Protein AF-A0A5E4QEY0-F1 (afdb_monomer_lite)

Sequence (240 aa):
MLAIHRGLFFMSMRTTEARQLLPDAWGFVCPVHTPDGSPCGLLNHLSASAQVTPFLDRKQTEKLPHVLENCGMRSVTDIPLPNDVYMYPVFIDGRLVGYLPEDTAHKSMAYVRTLKVMSEDVPITTEIVLVPKIQVPAQYAGVFLFTTEARMMRPVINLATGQLELIGTMEQLYLDIAISQNEIIKGKTTHLELSNNMYQCQMGKQTMGTPIHTWGTNAETKLYRLQTGATPLATTWKTL

pLDDT: mean 89.16, std 10.95, range [34.72, 98.5]

Radius of gyration: 22.16 Å; chains: 1; bounding box: 63×46×52 Å

InterPro domains:
  IPR007645 RNA polymerase Rpb2, domain 3 [PF04565] (4-52)
  IPR009674 DNA-directed RNA polymerase I subunit RPA2, domain 4 [PF06883] (97-154)
  IPR015712 DNA-directed RNA polymerase, subunit 2 [PTHR20856] (3-236)

Foldseek 3Di:
DFKDFQDPVCLPDPDCPQQDDDPLCPQFWQPPAFDDDSCHSGITGTFPQKDWFDADDPVLQVCVLVLVVVLVWDFCVVPVDPPDPQWAFAEEQNDGGTIHGNVSVVVSLVVLQVCLQVCHSHPLPKAWAAAHDDPDDDPDGHIYIYDGTGFMWGWWQFPVVRGIGIHTSRRVVVAQEDADPVRDDPPHHGTYHPHNDRDDDDPPPPDADCPDPPVVPDDDPDHGHDPDDDDDPDDDDDDD

Secondary structure (DSSP, 8-state):
--EEE--GGGGS---SGGG---GGGTTTB-SS---SSTTTTTEEEB-SS-EEPPP--HHHHTTHHHHHHHTTPEETTT-SS---TTEEEEEETTEEEEEEEHHHHHHHHHHHHHHHHTTSSS-TT-EEEEE---SSS-SPPEEEEE--SS-EEEEEEETTT-SEEEEETTGGGG--EESSGGG--TTT--EE-S-S-----STTTTS-B---S-GGG---S---B-SS----SS------

Organism: NCBI:txid189913

Structure (mmCIF, N/CA/C/O backbone):
data_AF-A0A5E4QEY0-F1
#
_entry.id   AF-A0A5E4QEY0-F1
#
loop_
_atom_site.group_PDB
_atom_site.id
_atom_site.type_symbol
_atom_site.label_atom_id
_atom_site.label_alt_id
_atom_site.label_comp_id
_atom_site.label_asym_id
_atom_site.label_entity_id
_atom_site.label_seq_id
_atom_site.pdbx_PDB_ins_code
_atom_site.Cartn_x
_atom_site.Cartn_y
_atom_site.Cartn_z
_atom_site.occupancy
_atom_site.B_iso_or_equiv
_atom_site.auth_seq_id
_atom_site.auth_comp_id
_atom_site.auth_asym_id
_atom_site.auth_atom_id
_atom_site.pdbx_PDB_model_num
ATOM 1 N N . MET A 1 1 ? 10.682 -12.061 -12.966 1.00 58.97 1 MET A N 1
ATOM 2 C CA . MET A 1 1 ? 9.861 -11.389 -14.001 1.00 58.97 1 MET A CA 1
ATOM 3 C C . MET A 1 1 ? 9.096 -10.274 -13.289 1.00 58.97 1 MET A C 1
ATOM 5 O O . MET A 1 1 ? 8.499 -10.581 -12.273 1.00 58.97 1 MET A O 1
ATOM 9 N N . LEU A 1 2 ? 9.209 -9.006 -13.710 1.00 83.44 2 LEU A N 1
ATOM 10 C CA . LEU A 1 2 ? 8.693 -7.827 -12.964 1.00 83.44 2 LEU A CA 1
ATOM 11 C C . LEU A 1 2 ? 7.778 -6.920 -13.811 1.00 83.44 2 LEU A C 1
ATOM 13 O O . LEU A 1 2 ? 7.452 -5.812 -13.399 1.00 83.44 2 LEU A O 1
ATOM 17 N N . ALA A 1 3 ? 7.437 -7.342 -15.030 1.00 89.88 3 ALA A N 1
ATOM 18 C CA . ALA A 1 3 ? 6.659 -6.534 -15.963 1.00 89.88 3 ALA A CA 1
ATOM 19 C C . ALA A 1 3 ? 5.161 -6.623 -15.648 1.00 89.88 3 ALA A C 1
ATOM 21 O O . ALA A 1 3 ? 4.647 -7.711 -15.393 1.00 89.88 3 ALA A O 1
ATOM 22 N N . ILE A 1 4 ? 4.475 -5.487 -15.724 1.00 92.19 4 ILE A N 1
ATOM 23 C CA . ILE A 1 4 ? 3.025 -5.358 -15.569 1.00 92.19 4 ILE A CA 1
ATOM 24 C C . ILE A 1 4 ? 2.453 -4.629 -16.784 1.00 92.19 4 ILE A C 1
ATOM 26 O O . ILE A 1 4 ? 3.059 -3.691 -17.302 1.00 92.19 4 ILE A O 1
ATOM 30 N N . HIS A 1 5 ? 1.286 -5.061 -17.253 1.00 93.50 5 HIS A N 1
ATOM 31 C CA . HIS A 1 5 ? 0.627 -4.463 -18.410 1.00 93.50 5 HIS A CA 1
ATOM 32 C C . HIS A 1 5 ? -0.828 -4.144 -18.084 1.00 93.50 5 HIS A C 1
ATOM 34 O O . HIS A 1 5 ? -1.541 -4.994 -17.558 1.00 93.50 5 HIS A O 1
ATOM 40 N N . ARG A 1 6 ? -1.286 -2.938 -18.437 1.00 90.25 6 ARG A N 1
ATOM 41 C CA . ARG A 1 6 ? -2.664 -2.493 -18.148 1.00 90.25 6 ARG A CA 1
ATOM 42 C C . ARG A 1 6 ? -3.738 -3.216 -18.970 1.00 90.25 6 ARG A C 1
ATOM 44 O O . ARG A 1 6 ? -4.909 -3.170 -18.624 1.00 90.25 6 ARG A O 1
ATOM 51 N N . GLY A 1 7 ? -3.347 -3.895 -20.047 1.00 91.38 7 GLY A N 1
ATOM 52 C CA . GLY A 1 7 ? -4.228 -4.689 -20.910 1.00 91.38 7 GLY A CA 1
ATOM 53 C C . GLY A 1 7 ? -4.272 -4.168 -22.346 1.00 91.38 7 GLY A C 1
ATOM 54 O O . GLY A 1 7 ? -4.124 -2.974 -22.594 1.00 91.38 7 GLY A O 1
ATOM 55 N N . LEU A 1 8 ? -4.460 -5.076 -23.310 1.00 90.06 8 LEU A N 1
ATOM 56 C CA . LEU A 1 8 ? -4.457 -4.745 -24.746 1.00 90.06 8 LEU A CA 1
ATOM 57 C C . LEU A 1 8 ? -5.564 -3.757 -25.131 1.00 90.06 8 LEU A C 1
ATOM 59 O O . LEU A 1 8 ? -5.375 -2.941 -26.028 1.00 90.06 8 LEU A O 1
ATOM 63 N N . PHE A 1 9 ? -6.692 -3.790 -24.419 1.00 91.38 9 PHE A N 1
ATOM 64 C CA . PHE A 1 9 ? -7.810 -2.872 -24.627 1.00 91.38 9 PHE A CA 1
ATOM 65 C C . PHE A 1 9 ? -7.362 -1.398 -24.623 1.00 91.38 9 PHE A C 1
ATOM 67 O O . PHE A 1 9 ? -7.682 -0.645 -25.546 1.00 91.38 9 PHE A O 1
ATOM 74 N N . PHE A 1 10 ? -6.514 -1.012 -23.663 1.00 89.50 10 PHE A N 1
ATOM 75 C CA . PHE A 1 10 ? -6.023 0.361 -23.512 1.00 89.50 10 PHE A CA 1
ATOM 76 C C . PHE A 1 10 ? -5.010 0.790 -24.582 1.00 89.50 10 PHE A C 1
ATOM 78 O O . PHE A 1 10 ? -4.751 1.982 -24.725 1.00 89.50 10 PHE A O 1
ATOM 85 N N . MET A 1 11 ? -4.461 -0.135 -25.380 1.00 86.81 11 MET A N 1
ATOM 86 C CA . MET A 1 11 ? -3.599 0.236 -26.511 1.00 86.81 11 MET A CA 1
ATOM 87 C C . MET A 1 11 ? -4.385 0.913 -27.636 1.00 86.81 11 MET A C 1
ATOM 89 O O . MET A 1 11 ? -3.829 1.747 -28.348 1.00 86.81 11 MET A O 1
ATOM 93 N N . SER A 1 12 ? -5.664 0.556 -27.787 1.00 87.88 12 SER A N 1
ATOM 94 C CA . SER A 1 12 ? -6.552 1.105 -28.819 1.00 87.88 12 SER A CA 1
ATOM 95 C C . SER A 1 12 ? -7.199 2.439 -28.426 1.00 87.88 12 SER A C 1
ATOM 97 O O . SER A 1 12 ? -7.699 3.164 -29.289 1.00 87.88 12 SER A O 1
ATOM 99 N N . MET A 1 13 ? -7.174 2.785 -27.134 1.00 90.00 13 MET A N 1
ATOM 100 C CA . MET A 1 13 ? -7.710 4.047 -26.636 1.00 90.00 13 MET A CA 1
ATOM 101 C C . MET A 1 13 ? -6.837 5.229 -27.064 1.00 90.00 13 MET A C 1
ATOM 103 O O . MET A 1 13 ? -5.609 5.188 -26.996 1.00 90.00 13 MET A O 1
ATOM 107 N N . ARG A 1 14 ? -7.499 6.313 -27.481 1.00 86.81 14 ARG A N 1
ATOM 108 C CA . ARG A 1 14 ? -6.848 7.581 -27.850 1.00 86.81 14 ARG A CA 1
ATOM 109 C C . ARG A 1 14 ? -6.598 8.499 -26.651 1.00 86.81 14 ARG A C 1
ATOM 111 O O . ARG A 1 14 ? -5.879 9.483 -26.789 1.00 86.81 14 ARG A O 1
ATOM 118 N N . THR A 1 15 ? -7.200 8.206 -25.498 1.00 89.19 15 THR A N 1
ATOM 119 C CA . THR A 1 15 ? -6.985 8.961 -24.261 1.00 89.19 15 THR A CA 1
ATOM 120 C C . THR A 1 15 ? -5.640 8.593 -23.637 1.00 89.19 15 THR A C 1
ATOM 122 O O . THR A 1 15 ? -5.174 7.455 -23.726 1.00 89.19 15 THR A O 1
ATOM 125 N N . THR A 1 16 ? -4.991 9.571 -23.007 1.00 88.81 16 THR A N 1
ATOM 126 C CA . THR A 1 16 ? -3.684 9.385 -22.361 1.00 88.81 16 THR A CA 1
ATOM 127 C C . THR A 1 16 ? -3.789 9.075 -20.872 1.00 88.81 16 THR A C 1
ATOM 129 O O . THR A 1 16 ? -2.788 8.684 -20.287 1.00 88.81 16 THR A O 1
ATOM 132 N N . GLU A 1 17 ? -4.974 9.174 -20.264 1.00 89.19 17 GLU A N 1
ATOM 133 C CA . GLU A 1 17 ? -5.194 8.942 -18.825 1.00 89.19 17 GLU A CA 1
ATOM 134 C C . GLU A 1 17 ? -4.664 7.579 -18.366 1.00 89.19 17 GLU A C 1
ATOM 136 O O . GLU A 1 17 ? -3.902 7.491 -17.410 1.00 89.19 17 GLU A O 1
ATOM 141 N N . ALA A 1 18 ? -4.953 6.512 -19.118 1.00 87.50 18 ALA A N 1
ATOM 142 C CA . ALA A 1 18 ? -4.466 5.169 -18.803 1.00 87.50 18 ALA A CA 1
ATOM 143 C C . ALA A 1 18 ? -2.935 5.027 -18.906 1.00 87.50 18 ALA A C 1
ATOM 145 O O . ALA A 1 18 ? -2.383 4.038 -18.437 1.00 87.50 18 ALA A O 1
ATOM 146 N N . ARG A 1 19 ? -2.243 5.982 -19.534 1.00 90.69 19 ARG A N 1
ATOM 147 C CA . ARG A 1 19 ? -0.784 5.989 -19.721 1.00 90.69 19 ARG A CA 1
ATOM 148 C C . ARG A 1 19 ? -0.075 6.869 -18.698 1.00 90.69 19 ARG A C 1
ATOM 150 O O . ARG A 1 19 ? 1.146 6.803 -18.598 1.00 90.69 19 ARG A O 1
ATOM 157 N N . GLN A 1 20 ? -0.817 7.702 -17.971 1.00 89.88 20 GLN A N 1
ATOM 158 C CA . GLN A 1 20 ? -0.237 8.611 -16.997 1.00 89.88 20 GLN A CA 1
ATOM 159 C C . GLN A 1 20 ? 0.296 7.834 -15.794 1.00 89.88 20 GLN A C 1
ATOM 161 O O . GLN A 1 20 ? -0.343 6.918 -15.266 1.00 89.88 20 GLN A O 1
ATOM 166 N N . LEU A 1 21 ? 1.497 8.220 -15.373 1.00 88.81 21 LEU A N 1
ATOM 167 C CA . LEU A 1 21 ? 2.026 7.851 -14.075 1.00 88.81 21 LEU A CA 1
ATOM 168 C C . LEU A 1 21 ? 1.425 8.802 -13.043 1.00 88.81 21 LEU A C 1
ATOM 170 O O . LEU A 1 21 ? 1.553 10.020 -13.170 1.00 88.81 21 LEU A O 1
ATOM 174 N N . LEU A 1 22 ? 0.771 8.234 -12.040 1.00 92.50 22 LEU A N 1
ATOM 175 C CA . LEU A 1 22 ? 0.112 8.974 -10.977 1.00 92.50 22 LEU A CA 1
ATOM 176 C C . LEU A 1 22 ? 0.915 8.847 -9.665 1.00 92.50 22 LEU A C 1
ATOM 178 O O . LEU A 1 22 ? 1.692 7.899 -9.517 1.00 92.50 22 LEU A O 1
ATOM 182 N N . PRO A 1 23 ? 0.781 9.799 -8.720 1.00 91.25 23 PRO A N 1
AT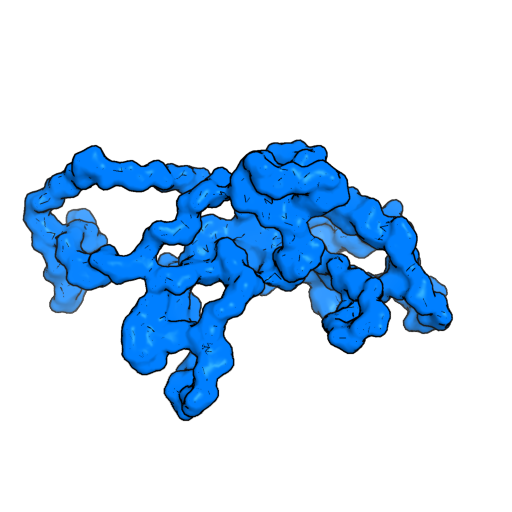OM 183 C CA . PRO A 1 23 ? 1.541 9.783 -7.464 1.00 91.25 23 PRO A CA 1
ATOM 184 C C . PRO A 1 23 ? 1.269 8.568 -6.565 1.00 91.25 23 PRO A C 1
ATOM 186 O O . PRO A 1 23 ? 2.136 8.160 -5.797 1.00 91.25 23 PRO A O 1
ATOM 189 N N . ASP A 1 24 ? 0.089 7.963 -6.678 1.00 91.06 24 ASP A N 1
ATOM 190 C CA . ASP A 1 24 ? -0.296 6.729 -5.981 1.00 91.06 24 ASP A CA 1
ATOM 191 C C . ASP A 1 24 ? 0.590 5.527 -6.360 1.00 91.06 24 ASP A C 1
ATOM 193 O O . ASP A 1 24 ? 0.796 4.621 -5.556 1.00 91.06 24 ASP A O 1
ATOM 197 N N . ALA A 1 25 ? 1.195 5.550 -7.550 1.00 91.75 25 ALA A N 1
ATOM 198 C CA . ALA A 1 25 ? 2.118 4.527 -8.024 1.00 91.75 25 ALA A CA 1
ATOM 199 C C . ALA A 1 25 ? 3.519 4.607 -7.382 1.00 91.75 25 ALA A C 1
ATOM 201 O O . ALA A 1 25 ? 4.352 3.723 -7.625 1.00 91.75 25 ALA A O 1
ATOM 202 N N . TRP A 1 26 ? 3.801 5.643 -6.580 1.00 91.12 26 TRP A N 1
ATOM 203 C CA . TRP A 1 26 ? 5.094 5.845 -5.924 1.00 91.12 26 TRP A CA 1
ATOM 204 C C . TRP A 1 26 ? 5.504 4.627 -5.098 1.00 91.12 26 TRP A C 1
ATOM 206 O O . TRP A 1 26 ? 4.742 4.130 -4.271 1.00 91.12 26 TRP A O 1
ATOM 216 N N . GLY A 1 27 ? 6.725 4.144 -5.327 1.00 89.00 27 GLY A N 1
ATOM 217 C CA . GLY A 1 27 ? 7.263 2.980 -4.630 1.00 89.00 27 GLY A CA 1
ATOM 218 C C . GLY A 1 27 ? 6.658 1.636 -5.057 1.00 89.00 27 GLY A C 1
ATOM 219 O O . GLY A 1 27 ? 7.191 0.607 -4.654 1.00 89.00 27 GLY A O 1
ATOM 220 N N . PHE A 1 28 ? 5.626 1.607 -5.910 1.00 91.06 28 PHE A N 1
ATOM 221 C CA . PHE A 1 28 ? 5.022 0.375 -6.442 1.00 91.06 28 PHE A CA 1
ATOM 222 C C . PHE A 1 28 ? 5.412 0.112 -7.893 1.00 91.06 28 PHE A C 1
ATOM 224 O O . PHE A 1 28 ? 5.807 -0.998 -8.245 1.00 91.06 28 PHE A O 1
ATOM 231 N N . VAL A 1 29 ? 5.342 1.144 -8.734 1.00 90.25 29 VAL A N 1
ATOM 232 C CA . VAL A 1 29 ? 5.671 1.075 -10.160 1.00 90.25 29 VAL A CA 1
ATOM 233 C C . VAL A 1 29 ? 6.898 1.934 -10.422 1.00 90.25 29 VAL A C 1
ATOM 235 O O . VAL A 1 29 ? 6.990 3.072 -9.967 1.00 90.25 29 VAL A O 1
ATOM 238 N N . CYS A 1 30 ? 7.865 1.395 -11.159 1.00 87.56 30 CYS A N 1
ATOM 239 C CA . CYS A 1 30 ? 9.058 2.143 -11.518 1.00 87.56 30 CYS A CA 1
ATOM 240 C C . CYS A 1 30 ? 8.689 3.303 -12.462 1.00 87.56 30 CYS A C 1
ATOM 242 O O . CYS A 1 30 ? 8.186 3.041 -13.557 1.00 87.56 30 CYS A O 1
ATOM 244 N N . PRO A 1 31 ? 8.996 4.564 -12.102 1.00 84.88 31 PRO A N 1
ATOM 245 C CA . PRO A 1 31 ? 8.606 5.726 -12.899 1.00 84.88 31 PRO A CA 1
ATOM 246 C C . PRO A 1 31 ? 9.409 5.867 -14.200 1.00 84.88 31 PRO A C 1
ATOM 248 O O . PRO A 1 31 ? 8.999 6.583 -15.106 1.00 84.88 31 PRO A O 1
ATOM 251 N N . VAL A 1 32 ? 10.563 5.199 -14.289 1.00 82.31 32 VAL A N 1
ATOM 252 C CA . VAL A 1 32 ? 11.495 5.301 -15.426 1.00 82.31 32 VAL A CA 1
ATOM 253 C C . VAL A 1 32 ? 11.336 4.123 -16.389 1.00 82.31 32 VAL A C 1
ATOM 255 O O . VAL A 1 32 ? 11.560 4.243 -17.588 1.00 82.31 32 VAL A O 1
ATOM 258 N N . HIS A 1 33 ? 10.944 2.953 -15.884 1.00 80.62 33 HIS A N 1
ATOM 259 C CA . HIS A 1 33 ? 11.088 1.704 -16.621 1.00 80.62 33 HIS A CA 1
ATOM 260 C C . HIS A 1 33 ? 9.851 1.349 -17.457 1.00 80.62 33 HIS A C 1
ATOM 262 O O . HIS A 1 33 ? 9.234 0.300 -17.261 1.00 80.62 33 HIS A O 1
ATOM 268 N N . THR A 1 34 ? 9.522 2.194 -18.430 1.00 84.69 34 THR A N 1
ATOM 269 C CA . THR A 1 34 ? 8.504 1.951 -19.468 1.00 84.69 34 THR A CA 1
ATOM 270 C C . THR A 1 34 ? 9.178 1.972 -20.843 1.00 84.69 34 THR A C 1
ATOM 272 O O . THR A 1 34 ? 10.095 2.758 -21.033 1.00 84.69 34 THR A O 1
ATOM 275 N N . PRO A 1 35 ? 8.809 1.121 -21.817 1.00 85.44 35 PRO A N 1
ATOM 276 C CA . PRO A 1 35 ? 9.295 1.270 -23.188 1.00 85.44 35 PRO A CA 1
ATOM 277 C C . PRO A 1 35 ? 8.773 2.564 -23.828 1.00 85.44 35 PRO A C 1
ATOM 279 O O . PRO A 1 35 ? 7.676 3.023 -23.506 1.00 85.44 35 PRO A O 1
ATOM 282 N N . ASP A 1 36 ? 9.523 3.092 -24.790 1.00 84.25 36 ASP A N 1
ATOM 283 C CA . ASP A 1 36 ? 9.085 4.218 -25.615 1.00 84.25 36 ASP A CA 1
ATOM 284 C C . ASP A 1 36 ? 8.046 3.787 -26.670 1.00 84.25 36 ASP A C 1
ATOM 286 O O . ASP A 1 36 ? 7.887 2.605 -26.992 1.00 84.25 36 ASP A O 1
ATOM 290 N N . GLY A 1 37 ? 7.333 4.761 -27.245 1.00 87.19 37 GLY A N 1
ATOM 291 C CA . GLY A 1 37 ? 6.378 4.540 -28.336 1.00 87.19 37 GLY A CA 1
ATOM 292 C C . GLY A 1 37 ? 5.005 4.027 -27.882 1.00 87.19 37 GLY A C 1
ATOM 293 O O . GLY A 1 37 ? 4.491 4.410 -26.834 1.00 87.19 37 GLY A O 1
ATOM 294 N N . SER A 1 38 ? 4.376 3.170 -28.697 1.00 87.25 38 SER A N 1
ATOM 295 C CA . SER A 1 38 ? 2.999 2.686 -28.476 1.00 87.25 38 SER A CA 1
ATOM 296 C C . SER A 1 38 ? 2.733 2.043 -27.097 1.00 87.25 38 SER A C 1
ATOM 298 O O . SER A 1 38 ? 1.661 2.300 -26.545 1.00 87.25 38 SER A O 1
ATOM 300 N N . PRO A 1 39 ? 3.648 1.261 -26.487 1.00 89.44 39 PRO A N 1
ATOM 301 C CA . PRO A 1 39 ? 3.431 0.695 -25.150 1.00 89.44 39 PRO A CA 1
ATOM 302 C C . PRO A 1 39 ? 3.757 1.645 -23.981 1.00 89.44 39 PRO A C 1
ATOM 304 O O . PRO A 1 39 ? 3.582 1.245 -22.828 1.00 89.44 39 PRO A O 1
ATOM 307 N N . CYS A 1 40 ? 4.193 2.884 -24.243 1.00 90.31 40 CYS A N 1
ATOM 308 C CA . CYS A 1 40 ? 4.588 3.827 -23.196 1.00 90.31 40 CYS A CA 1
ATOM 309 C C . CYS A 1 40 ? 3.443 4.109 -22.206 1.00 90.31 40 CYS A C 1
ATOM 311 O O . CYS A 1 40 ? 2.316 4.423 -22.614 1.00 90.31 40 CYS A O 1
ATOM 313 N N . GLY A 1 41 ? 3.728 3.933 -20.911 1.00 87.94 41 GLY A N 1
ATOM 314 C CA . GLY A 1 41 ? 2.785 4.080 -19.797 1.00 87.94 41 GLY A CA 1
ATOM 315 C C . GLY A 1 41 ? 1.825 2.898 -19.596 1.00 87.94 41 GLY A C 1
ATOM 316 O O . GLY A 1 41 ? 1.193 2.791 -18.541 1.00 87.94 41 GLY A O 1
ATOM 317 N N . LEU A 1 42 ? 1.730 1.984 -20.571 1.00 92.56 42 LEU A N 1
ATOM 318 C CA . LEU A 1 42 ? 0.887 0.781 -20.507 1.00 92.56 42 LEU A CA 1
ATOM 319 C C . LEU A 1 42 ? 1.669 -0.455 -20.067 1.00 92.56 42 LEU A C 1
ATOM 321 O O . LEU A 1 42 ? 1.131 -1.264 -19.309 1.00 92.56 42 LEU A O 1
ATOM 325 N N . LEU A 1 43 ? 2.912 -0.597 -20.541 1.00 91.88 43 LEU A N 1
ATOM 326 C CA . LEU A 1 43 ? 3.853 -1.617 -20.088 1.00 91.88 43 LEU A CA 1
ATOM 327 C C . LEU A 1 43 ? 4.806 -1.003 -19.065 1.00 91.88 43 LEU A C 1
ATOM 329 O O . LEU A 1 43 ? 5.740 -0.297 -19.427 1.00 91.88 43 LEU A O 1
ATOM 333 N N . ASN A 1 44 ? 4.613 -1.323 -17.794 1.00 91.38 44 ASN A N 1
ATOM 334 C CA . ASN A 1 44 ? 5.466 -0.835 -16.718 1.00 91.38 44 ASN A CA 1
ATOM 335 C C . ASN A 1 44 ? 6.158 -1.998 -16.008 1.00 91.38 44 ASN A C 1
ATOM 337 O O . ASN A 1 44 ? 5.987 -3.166 -16.361 1.00 91.38 44 ASN A O 1
ATOM 341 N N . HIS A 1 45 ? 6.969 -1.672 -15.008 1.00 89.94 45 HIS A N 1
ATOM 342 C CA . HIS A 1 45 ? 7.633 -2.655 -14.163 1.00 89.94 45 HIS A CA 1
ATOM 343 C C . HIS A 1 45 ? 7.396 -2.302 -12.704 1.00 89.94 45 HIS A C 1
ATOM 345 O O . HIS A 1 45 ? 7.368 -1.120 -12.360 1.00 89.94 45 HIS A O 1
ATOM 351 N N . LEU A 1 46 ? 7.257 -3.319 -11.858 1.00 90.19 46 LEU A N 1
ATOM 352 C CA . LEU A 1 46 ? 7.247 -3.122 -10.414 1.00 90.19 46 LEU A CA 1
ATOM 353 C C . LEU A 1 46 ? 8.567 -2.485 -9.959 1.00 90.19 46 LEU A C 1
ATOM 355 O O . LEU A 1 46 ? 9.622 -2.695 -10.572 1.00 90.19 46 LEU A O 1
ATOM 359 N N . SER A 1 47 ? 8.498 -1.682 -8.901 1.00 87.19 47 SER A N 1
ATOM 360 C CA . SER A 1 47 ? 9.688 -1.189 -8.211 1.00 87.19 47 SER A CA 1
ATOM 361 C C . SER A 1 47 ? 10.471 -2.364 -7.602 1.00 87.19 47 SER A C 1
ATOM 363 O O . SER A 1 47 ? 9.961 -3.477 -7.479 1.00 87.19 47 SER A O 1
ATOM 365 N N . ALA A 1 48 ? 11.730 -2.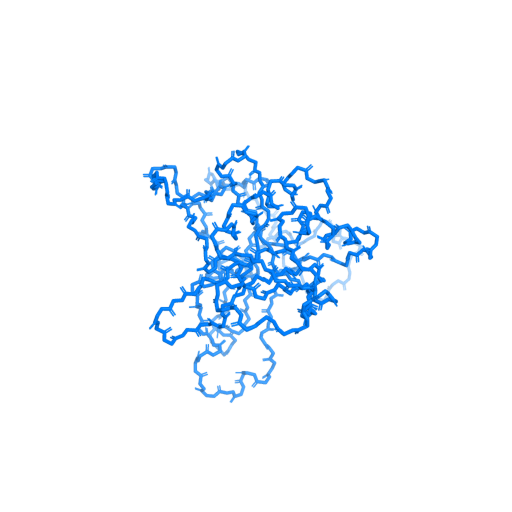134 -7.226 1.00 84.44 48 ALA A N 1
ATOM 366 C CA . ALA A 1 48 ? 12.586 -3.202 -6.707 1.00 84.44 48 ALA A CA 1
ATOM 367 C C . ALA A 1 48 ? 12.094 -3.783 -5.369 1.00 84.44 48 ALA A C 1
ATOM 369 O O . ALA A 1 48 ? 12.270 -4.973 -5.132 1.00 84.44 48 ALA A O 1
ATOM 370 N N . SER A 1 49 ? 11.494 -2.949 -4.516 1.00 86.25 49 SER A N 1
ATOM 371 C CA . SER A 1 49 ? 10.988 -3.337 -3.196 1.00 86.25 49 SER A CA 1
ATOM 372 C C . SER A 1 49 ? 9.496 -3.680 -3.197 1.00 86.25 49 SER A C 1
ATOM 374 O O . SER A 1 49 ? 8.986 -4.172 -2.192 1.00 86.25 49 SER A O 1
ATOM 376 N N . ALA A 1 50 ? 8.785 -3.432 -4.300 1.00 90.19 50 ALA A N 1
ATOM 377 C CA . ALA A 1 50 ? 7.391 -3.823 -4.427 1.00 90.19 50 ALA A CA 1
ATOM 378 C C . ALA A 1 50 ? 7.258 -5.342 -4.557 1.00 90.19 50 ALA A C 1
ATOM 380 O O . ALA A 1 50 ? 7.967 -6.002 -5.317 1.00 90.19 50 ALA A O 1
ATOM 381 N N . GLN A 1 51 ? 6.277 -5.882 -3.849 1.00 92.38 51 GLN A N 1
ATOM 382 C CA . GLN A 1 51 ? 5.920 -7.290 -3.850 1.00 92.38 51 GLN A CA 1
ATOM 383 C C . GLN A 1 51 ? 4.418 -7.455 -4.061 1.00 92.38 51 GLN A C 1
ATOM 385 O O . GLN A 1 51 ? 3.632 -6.542 -3.813 1.00 92.38 51 GLN A O 1
ATOM 390 N N . VAL A 1 52 ? 4.017 -8.637 -4.520 1.00 94.88 52 VAL A N 1
ATOM 391 C CA . VAL A 1 52 ? 2.608 -8.992 -4.706 1.00 94.88 52 VAL A CA 1
ATOM 392 C C . VAL A 1 52 ? 2.203 -9.965 -3.610 1.00 94.88 52 VAL A C 1
ATOM 394 O O . VAL A 1 52 ? 2.936 -10.918 -3.335 1.00 94.88 52 VAL A O 1
ATOM 397 N N . THR A 1 53 ? 1.063 -9.722 -2.966 1.00 95.56 53 THR A N 1
ATOM 398 C CA . THR A 1 53 ? 0.590 -10.585 -1.882 1.00 95.56 53 THR A CA 1
ATOM 399 C C . THR A 1 53 ? 0.262 -11.988 -2.396 1.00 95.56 53 THR A C 1
ATOM 401 O O . THR A 1 53 ? -0.404 -12.128 -3.430 1.00 95.56 53 THR A O 1
ATOM 404 N N . PRO A 1 54 ? 0.709 -13.041 -1.687 1.00 93.88 54 PRO A N 1
ATOM 405 C CA . PRO A 1 54 ? 0.252 -14.393 -1.957 1.00 93.88 54 PRO A CA 1
ATOM 406 C C . PRO A 1 54 ? -1.177 -14.580 -1.436 1.00 93.88 54 PRO A C 1
ATOM 408 O O . PRO A 1 54 ? -1.724 -13.725 -0.737 1.00 93.88 54 PRO A O 1
ATOM 411 N N . PHE A 1 55 ? -1.752 -15.737 -1.743 1.00 93.50 55 PHE A N 1
ATOM 412 C CA . PHE A 1 55 ? -2.952 -16.215 -1.070 1.00 93.50 55 PHE A CA 1
ATOM 413 C C . PHE A 1 55 ? -2.689 -16.420 0.427 1.00 93.50 55 PHE A C 1
ATOM 415 O O . PHE A 1 55 ? -1.661 -16.990 0.803 1.00 93.50 55 PHE A O 1
ATOM 422 N N . LEU A 1 56 ? -3.621 -15.955 1.259 1.00 90.38 56 LEU A N 1
ATOM 423 C CA . LEU A 1 56 ? -3.633 -16.197 2.699 1.00 90.38 56 LEU A CA 1
ATOM 424 C C . LEU A 1 56 ? -4.724 -17.205 3.047 1.00 90.38 56 LEU A C 1
ATOM 426 O O . LEU A 1 56 ? -5.864 -17.094 2.595 1.00 90.38 56 LEU A O 1
ATOM 430 N N . ASP A 1 57 ? -4.387 -18.156 3.912 1.00 90.31 57 ASP A N 1
ATOM 431 C CA . ASP A 1 57 ? -5.377 -19.083 4.445 1.00 90.31 57 ASP A CA 1
ATOM 432 C C . ASP A 1 57 ? -6.334 -18.351 5.388 1.00 90.31 57 ASP A C 1
ATOM 434 O O . ASP A 1 57 ? -5.917 -17.572 6.246 1.00 90.31 57 ASP A O 1
ATOM 438 N N . ARG A 1 58 ? -7.624 -18.697 5.323 1.00 87.69 58 ARG A N 1
ATOM 439 C CA . ARG A 1 58 ? -8.676 -18.107 6.171 1.00 87.69 58 ARG A CA 1
ATOM 440 C C . ARG A 1 58 ? -8.344 -18.124 7.670 1.00 87.69 58 ARG A C 1
ATOM 442 O O . ARG A 1 58 ? -8.667 -17.180 8.383 1.00 87.69 58 ARG A O 1
ATOM 449 N N . LYS A 1 59 ? -7.637 -19.153 8.142 1.00 89.88 59 LYS A N 1
ATOM 450 C CA . LYS A 1 59 ? -7.189 -19.274 9.542 1.00 89.88 59 LYS A CA 1
ATOM 451 C C . LYS A 1 59 ? -6.308 -18.110 9.998 1.00 89.88 59 LYS A C 1
ATOM 453 O O . LYS A 1 59 ? -6.300 -17.776 11.177 1.00 89.88 59 LYS A O 1
ATOM 458 N N . GLN A 1 60 ? -5.566 -17.497 9.078 1.00 87.56 60 GLN A N 1
ATOM 459 C CA . GLN A 1 60 ? -4.685 -16.366 9.369 1.00 87.56 60 GLN A CA 1
ATOM 460 C C . GLN A 1 60 ? -5.465 -15.057 9.535 1.00 87.56 60 GLN A C 1
ATOM 462 O O . GLN A 1 60 ? -4.989 -14.146 10.202 1.00 87.56 60 GLN A O 1
ATOM 467 N N . THR A 1 61 ? -6.668 -14.960 8.966 1.00 91.06 61 THR A N 1
ATOM 468 C CA . THR A 1 61 ? -7.502 -13.747 8.989 1.00 91.06 61 THR A CA 1
ATOM 469 C C . THR A 1 61 ? -8.692 -13.861 9.947 1.00 91.06 61 THR A C 1
ATOM 471 O O . THR A 1 61 ? -9.360 -12.868 10.219 1.00 91.06 61 THR A O 1
ATOM 474 N N . GLU A 1 62 ? -8.968 -15.055 10.481 1.00 92.38 62 GLU A N 1
ATOM 475 C CA . GLU A 1 62 ? -10.110 -15.349 11.364 1.00 92.38 62 GLU A CA 1
ATOM 476 C C . GLU A 1 62 ? -10.165 -14.477 12.622 1.00 92.38 62 GLU A C 1
ATOM 478 O O . GLU A 1 62 ? -11.252 -14.160 13.100 1.00 92.38 62 GLU A O 1
ATOM 483 N N . LYS A 1 63 ? -9.009 -14.059 13.143 1.00 93.69 63 LYS A N 1
ATOM 484 C CA . LYS A 1 63 ? -8.919 -13.238 14.356 1.00 93.69 63 LYS A CA 1
ATOM 485 C C . LYS A 1 63 ? -9.126 -11.745 14.107 1.00 93.69 63 LYS A C 1
ATOM 487 O O . LYS A 1 63 ? -9.412 -11.011 15.050 1.00 93.69 63 LYS A O 1
ATOM 492 N N . LEU A 1 64 ? -9.020 -11.290 12.857 1.00 94.69 64 LEU A N 1
ATOM 493 C CA . LEU A 1 64 ? -9.054 -9.868 12.511 1.00 94.69 64 LEU A CA 1
ATOM 494 C C . LEU A 1 64 ? -10.345 -9.157 12.970 1.00 94.69 64 LEU A C 1
ATOM 496 O O . LEU A 1 64 ? -10.232 -8.076 13.547 1.00 94.69 64 LEU A O 1
ATOM 500 N N . PRO A 1 65 ? -11.558 -9.731 12.815 1.00 95.44 65 PRO A N 1
ATOM 501 C CA . PRO A 1 65 ? -12.775 -9.116 13.348 1.00 95.44 65 PRO A CA 1
ATOM 502 C C . PRO A 1 65 ? -12.734 -8.923 14.869 1.00 95.44 65 PRO A C 1
ATOM 504 O O . PRO A 1 65 ? -13.076 -7.850 15.352 1.00 95.44 65 PRO A O 1
ATOM 507 N N . HIS A 1 66 ? -12.245 -9.918 15.615 1.00 95.25 66 HIS A N 1
ATOM 508 C CA . HIS A 1 66 ? -12.138 -9.847 17.075 1.00 95.25 66 HIS A CA 1
ATOM 509 C C . HIS A 1 66 ? -11.101 -8.806 17.523 1.00 95.25 66 HIS A C 1
ATOM 511 O O . HIS A 1 66 ? -11.303 -8.093 18.504 1.00 95.25 66 HIS A O 1
ATOM 517 N N . VAL A 1 67 ? -9.987 -8.672 16.794 1.00 96.44 67 VAL A N 1
ATOM 518 C CA . VAL A 1 67 ? -9.016 -7.591 17.028 1.00 96.44 67 VAL A CA 1
ATOM 519 C C . VAL A 1 67 ? -9.693 -6.227 16.873 1.00 96.44 67 VAL A C 1
ATOM 521 O O . VAL A 1 67 ? -9.502 -5.352 17.714 1.00 96.44 67 VAL A O 1
ATOM 524 N N . LEU A 1 68 ? -10.516 -6.045 15.838 1.00 96.94 68 LEU A N 1
ATOM 525 C CA . LEU A 1 68 ? -11.240 -4.793 15.616 1.00 96.94 68 LEU A CA 1
ATOM 526 C C . LEU A 1 68 ? -12.287 -4.527 16.707 1.00 96.94 68 LEU A C 1
ATOM 528 O O . LEU A 1 68 ? -12.406 -3.387 17.157 1.00 96.94 68 LEU A O 1
ATOM 532 N N . GLU A 1 69 ? -13.000 -5.554 17.174 1.00 96.25 69 GLU A N 1
ATOM 533 C CA . GLU A 1 69 ? -13.935 -5.450 18.307 1.00 96.25 69 GLU A CA 1
ATOM 534 C C . GLU A 1 69 ? -13.217 -5.005 19.588 1.00 96.25 69 GLU A C 1
ATOM 536 O O . GLU A 1 69 ? -13.642 -4.050 20.239 1.00 96.25 69 GLU A O 1
ATOM 541 N N . ASN A 1 70 ? -12.051 -5.589 19.886 1.00 95.69 70 ASN A N 1
ATOM 542 C CA . ASN A 1 70 ? -11.189 -5.149 20.989 1.00 95.69 70 ASN A CA 1
ATOM 543 C C . ASN A 1 70 ? -10.706 -3.695 20.835 1.00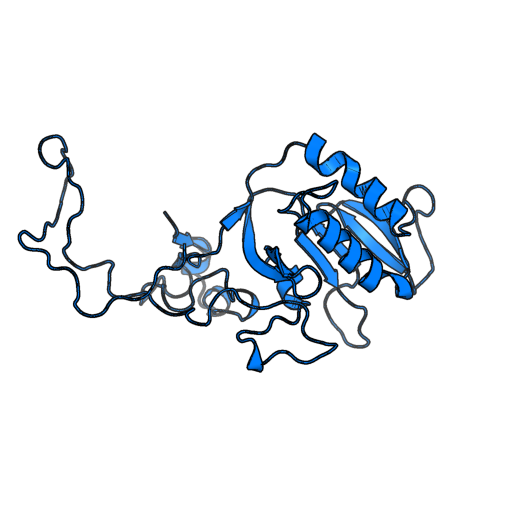 95.69 70 ASN A C 1
ATOM 545 O O . ASN A 1 70 ? -10.437 -3.022 21.828 1.00 95.69 70 ASN A O 1
ATOM 549 N N . CYS A 1 71 ? -10.613 -3.196 19.599 1.00 95.62 71 CYS A N 1
ATOM 550 C CA . CYS A 1 71 ? -10.284 -1.803 19.295 1.00 95.62 71 CYS A CA 1
ATOM 551 C C . CYS A 1 71 ? -11.492 -0.851 19.370 1.00 95.62 71 CYS A C 1
ATOM 553 O O . CYS A 1 71 ? -11.364 0.312 18.976 1.00 95.62 71 CYS A O 1
ATOM 555 N N . GLY A 1 72 ? -12.651 -1.324 19.839 1.00 94.25 72 GLY A N 1
ATOM 556 C CA . GLY A 1 72 ? -13.872 -0.533 19.993 1.00 94.25 72 GLY A CA 1
ATOM 557 C C . GLY A 1 72 ? -14.829 -0.590 18.802 1.00 94.25 72 GLY A C 1
ATOM 558 O O . GLY A 1 72 ? -15.797 0.173 18.772 1.00 94.25 72 GLY A O 1
ATOM 559 N N . MET A 1 73 ? -14.593 -1.466 17.818 1.00 95.75 73 MET A N 1
ATOM 560 C CA . MET A 1 73 ? -15.558 -1.696 16.743 1.00 95.75 73 MET A CA 1
ATOM 561 C C . MET A 1 73 ? -16.808 -2.384 17.303 1.00 95.75 73 MET A C 1
ATOM 563 O O . MET A 1 73 ? -16.721 -3.376 18.019 1.00 95.75 73 MET A O 1
ATOM 567 N N . ARG A 1 74 ? -17.985 -1.887 16.930 1.00 94.62 74 ARG A N 1
ATOM 568 C CA . ARG A 1 74 ? -19.275 -2.514 17.237 1.00 94.62 74 ARG A CA 1
ATOM 569 C C . ARG A 1 74 ? -19.714 -3.354 16.041 1.00 94.62 74 ARG A C 1
ATOM 571 O O . ARG A 1 74 ? -19.717 -2.848 14.917 1.00 94.62 74 ARG A O 1
ATOM 578 N N . SER A 1 75 ? -20.071 -4.617 16.269 1.00 93.9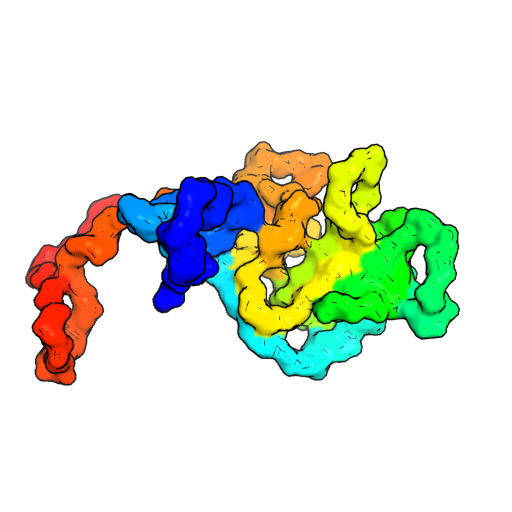4 75 SER A N 1
ATOM 579 C CA . SER A 1 75 ? -20.441 -5.546 15.197 1.00 93.94 75 SER A CA 1
ATOM 580 C C . SER A 1 75 ? -21.677 -5.066 14.436 1.00 93.94 75 SER A C 1
ATOM 582 O O . SER A 1 75 ? -22.627 -4.539 15.021 1.00 93.94 75 SER A O 1
ATOM 584 N N . VAL A 1 76 ? -21.704 -5.295 13.121 1.00 93.56 76 VAL A N 1
ATOM 585 C CA . VAL A 1 76 ? -22.873 -4.986 12.276 1.00 93.56 76 VAL A CA 1
ATOM 586 C C . VAL A 1 76 ? -24.113 -5.782 12.702 1.00 93.56 76 VAL A C 1
ATOM 588 O O . VAL A 1 76 ? -25.238 -5.333 12.502 1.00 93.56 76 VAL A O 1
ATOM 591 N N . THR A 1 77 ? -23.917 -6.947 13.324 1.00 90.50 77 THR A N 1
ATOM 592 C CA . THR A 1 77 ? -25.011 -7.786 13.838 1.00 90.50 77 THR A CA 1
ATOM 593 C C . THR A 1 77 ? -25.744 -7.106 14.994 1.00 90.50 77 THR A C 1
ATOM 595 O O . THR A 1 77 ? -26.960 -7.245 15.112 1.00 90.50 77 THR A O 1
ATOM 598 N N . ASP A 1 78 ? -25.023 -6.334 15.808 1.00 87.19 78 ASP A N 1
ATOM 599 C CA . ASP A 1 78 ? -25.590 -5.637 16.962 1.00 87.19 78 ASP A CA 1
ATOM 600 C C . ASP A 1 78 ? -26.286 -4.335 16.546 1.00 87.19 78 ASP A C 1
ATOM 602 O O . ASP A 1 78 ? -27.248 -3.901 17.182 1.00 87.19 78 ASP A O 1
ATOM 606 N N . ILE A 1 79 ? -25.780 -3.675 15.495 1.00 82.12 79 ILE A N 1
ATOM 607 C CA . ILE A 1 79 ? -26.267 -2.372 15.018 1.00 82.12 79 ILE A CA 1
ATOM 608 C C . ILE A 1 79 ? -26.256 -2.368 13.485 1.00 82.12 79 ILE A C 1
ATOM 610 O O . ILE A 1 79 ? -25.318 -1.863 12.865 1.00 82.12 79 ILE A O 1
ATOM 614 N N . PRO A 1 80 ? -27.299 -2.902 12.838 1.00 72.81 80 PRO A N 1
ATOM 615 C CA . PRO A 1 80 ? -27.317 -3.026 11.382 1.00 72.81 80 PRO A CA 1
ATOM 616 C C . PRO A 1 80 ? -27.378 -1.674 10.654 1.00 72.81 80 PRO A C 1
ATOM 618 O O . PRO A 1 80 ? -26.960 -1.581 9.504 1.00 72.81 80 PRO A O 1
ATOM 621 N N . LEU A 1 81 ? -27.897 -0.629 11.309 1.00 72.44 81 LEU A N 1
ATOM 622 C CA . LEU A 1 81 ? -28.062 0.718 10.755 1.00 72.44 81 LEU A CA 1
ATOM 623 C C . LEU A 1 81 ? -27.790 1.769 11.843 1.00 72.44 81 LEU A C 1
ATOM 625 O O . LEU A 1 81 ? -28.725 2.241 12.497 1.00 72.44 81 LEU A O 1
ATOM 629 N N . PRO A 1 82 ? -26.528 2.143 12.094 1.00 69.69 82 PRO A N 1
ATOM 630 C CA . PRO A 1 82 ? -26.247 3.277 12.949 1.00 69.69 82 PRO A CA 1
ATOM 631 C C . PRO A 1 82 ? -26.679 4.550 12.221 1.00 69.69 82 PRO A C 1
ATOM 633 O O . PRO A 1 82 ? -26.089 4.941 11.220 1.00 69.69 82 PRO A O 1
ATOM 636 N N . ASN A 1 83 ? -27.677 5.240 12.771 1.00 74.12 83 ASN A N 1
ATOM 637 C CA . ASN A 1 83 ? -28.001 6.622 12.396 1.00 74.12 83 ASN A CA 1
ATOM 638 C C . ASN A 1 83 ? -26.962 7.630 12.934 1.00 74.12 83 ASN A C 1
ATOM 640 O O . ASN A 1 83 ? -27.192 8.838 12.909 1.00 74.12 83 ASN A O 1
ATOM 644 N N . ASP A 1 84 ? -25.842 7.139 13.464 1.00 81.50 84 ASP A N 1
ATOM 645 C CA . ASP A 1 84 ? -24.795 7.942 14.071 1.00 81.50 84 ASP A CA 1
ATOM 646 C C . ASP A 1 84 ? -23.761 8.354 13.019 1.00 81.50 84 ASP A C 1
ATOM 648 O O . ASP A 1 84 ? -22.963 7.548 12.533 1.00 81.50 84 ASP A O 1
ATOM 652 N N . VAL A 1 85 ? -23.778 9.642 12.683 1.00 83.44 85 VAL A N 1
ATOM 653 C CA . VAL A 1 85 ? -22.869 10.252 11.707 1.00 83.44 85 VAL A CA 1
ATOM 654 C C . VAL A 1 85 ? -21.425 10.267 12.217 1.00 83.44 85 VAL A C 1
ATOM 656 O O . VAL A 1 85 ? -20.523 10.453 11.408 1.00 83.44 85 VAL A O 1
ATOM 659 N N . TYR A 1 86 ? -21.168 10.015 13.506 1.00 89.44 86 TYR A N 1
ATOM 660 C CA . TYR A 1 86 ? -19.830 9.972 14.116 1.00 89.44 86 TYR A CA 1
ATOM 661 C C . TYR A 1 86 ? -19.193 8.575 14.119 1.00 89.44 86 TYR A C 1
ATOM 663 O O . TYR A 1 86 ? -18.166 8.348 14.756 1.00 89.44 86 TYR A O 1
ATOM 671 N N . MET A 1 87 ? -19.759 7.636 13.364 1.00 92.75 87 MET A N 1
ATOM 672 C CA . MET A 1 87 ? -19.196 6.301 13.168 1.00 92.75 87 MET A CA 1
ATOM 673 C C . MET A 1 87 ? -18.554 6.171 11.785 1.00 92.75 87 MET A C 1
ATOM 675 O O . MET A 1 87 ? -19.012 6.777 10.814 1.00 92.75 87 MET A O 1
ATOM 679 N N . TYR A 1 88 ? -17.491 5.381 11.681 1.00 95.56 88 TYR A N 1
ATOM 680 C CA . TYR A 1 88 ? -16.948 4.899 10.415 1.00 95.56 88 TYR A CA 1
ATOM 681 C C . TYR A 1 88 ? -17.465 3.488 10.141 1.00 95.56 88 TYR A C 1
ATOM 683 O O . TYR A 1 88 ? -17.331 2.633 11.019 1.00 95.56 88 TYR A O 1
ATOM 691 N N . PRO A 1 89 ? -18.006 3.196 8.947 1.00 95.88 89 PRO A N 1
ATOM 692 C CA . PRO A 1 89 ? -18.223 1.816 8.541 1.00 95.88 89 PRO A CA 1
ATOM 693 C C . PRO A 1 89 ? -16.871 1.113 8.367 1.00 95.88 89 PRO A C 1
ATOM 695 O O . PRO A 1 89 ? -15.929 1.686 7.812 1.00 95.88 89 PRO A O 1
ATOM 698 N N . VAL A 1 90 ? -16.782 -0.124 8.850 1.00 97.44 90 VAL A N 1
ATOM 699 C CA . VAL A 1 90 ? -15.579 -0.956 8.785 1.00 97.44 90 VAL A CA 1
ATOM 700 C C . VAL A 1 90 ? -15.822 -2.123 7.838 1.00 97.44 90 VAL A C 1
ATOM 702 O O . VAL A 1 90 ? -16.749 -2.915 8.032 1.00 97.44 90 VAL A O 1
ATOM 705 N N . PHE A 1 91 ? -14.972 -2.241 6.825 1.00 97.81 91 PHE A N 1
ATOM 706 C CA . PHE A 1 91 ? -15.022 -3.294 5.820 1.00 97.81 91 PHE A CA 1
ATOM 707 C C . PHE A 1 91 ? -13.794 -4.196 5.912 1.00 97.81 91 PHE A C 1
ATOM 709 O O . PHE A 1 91 ? -12.675 -3.704 6.038 1.00 97.81 91 PHE A O 1
ATOM 716 N N . ILE A 1 92 ? -14.002 -5.505 5.775 1.00 97.38 92 ILE A N 1
ATOM 717 C CA . ILE A 1 92 ? -12.939 -6.490 5.544 1.00 97.38 92 ILE A CA 1
ATOM 718 C C . ILE A 1 92 ? -13.215 -7.148 4.196 1.00 97.38 92 ILE A C 1
ATOM 720 O O . ILE A 1 92 ? -14.278 -7.743 4.015 1.00 97.38 92 ILE A O 1
ATOM 724 N N . ASP A 1 93 ? -12.295 -6.998 3.242 1.00 96.38 93 ASP A N 1
ATOM 725 C CA . ASP A 1 93 ? -12.387 -7.564 1.887 1.00 96.38 93 ASP A CA 1
ATOM 726 C C . ASP A 1 93 ? -13.745 -7.288 1.205 1.00 96.38 93 ASP A C 1
ATOM 728 O O . ASP A 1 93 ? -14.362 -8.150 0.582 1.00 96.38 93 ASP A O 1
ATOM 732 N N . GLY A 1 94 ? -14.247 -6.058 1.370 1.00 95.75 94 GLY A N 1
ATOM 733 C CA . GLY A 1 94 ? -15.520 -5.597 0.803 1.00 95.75 94 GLY A CA 1
ATOM 734 C C . GLY A 1 94 ? -16.775 -5.976 1.599 1.00 95.75 94 GLY A C 1
ATOM 735 O O . GLY A 1 94 ? -17.862 -5.495 1.280 1.00 95.75 94 GLY A O 1
ATOM 736 N N . ARG A 1 95 ? -16.661 -6.778 2.664 1.00 95.56 95 ARG A N 1
ATOM 737 C CA . ARG A 1 95 ? -17.776 -7.097 3.566 1.00 95.56 95 ARG A CA 1
ATOM 738 C C . ARG A 1 95 ? -17.839 -6.095 4.717 1.00 95.56 95 ARG A C 1
ATOM 740 O O . ARG A 1 95 ? -16.869 -5.947 5.452 1.00 95.56 95 ARG A O 1
ATOM 747 N N . LEU A 1 96 ? -19.000 -5.474 4.926 1.00 95.69 96 LEU A N 1
ATOM 748 C CA . LEU A 1 96 ? -19.272 -4.669 6.120 1.00 95.69 96 LEU A CA 1
ATOM 749 C C . LEU A 1 96 ? -19.280 -5.575 7.361 1.00 95.69 96 LEU A C 1
ATOM 751 O O . LEU A 1 96 ? -20.073 -6.518 7.433 1.00 95.69 96 LEU A O 1
ATOM 755 N N . VAL A 1 97 ? -18.393 -5.306 8.319 1.00 95.88 97 VAL A N 1
ATOM 756 C CA . VAL A 1 97 ? -18.263 -6.099 9.556 1.00 95.88 97 VAL A CA 1
ATOM 757 C C . VAL A 1 97 ? -18.742 -5.356 10.795 1.00 95.88 97 VAL A C 1
ATOM 759 O O . VAL A 1 97 ? -19.173 -5.991 11.755 1.00 95.88 97 VAL A O 1
ATOM 762 N N . GLY A 1 98 ? -18.729 -4.025 10.772 1.00 95.75 98 GLY A N 1
ATOM 763 C CA . GLY A 1 98 ? -19.130 -3.228 11.919 1.00 95.75 98 GLY A CA 1
ATOM 764 C C . GLY A 1 98 ? -18.870 -1.746 11.737 1.00 95.75 98 GLY A C 1
ATOM 765 O O . GLY A 1 98 ? -18.678 -1.261 10.620 1.00 95.75 98 GLY A O 1
ATOM 766 N N . TYR A 1 99 ? -18.869 -1.040 12.861 1.00 96.25 99 TYR A N 1
ATOM 767 C CA . TYR A 1 99 ? -18.735 0.406 12.925 1.00 96.25 99 TYR A CA 1
ATOM 768 C C . TYR A 1 99 ? -17.767 0.811 14.028 1.00 96.25 99 TYR A C 1
ATOM 770 O O . TYR A 1 99 ? -17.820 0.264 15.128 1.00 96.25 99 TYR A O 1
ATOM 778 N N . LEU A 1 100 ? -16.893 1.771 13.741 1.00 95.56 100 LEU A N 1
ATOM 779 C CA . LEU A 1 100 ? -15.871 2.254 14.666 1.00 95.56 100 LEU A CA 1
ATOM 780 C C . LEU A 1 100 ? -16.087 3.745 14.970 1.00 95.56 100 LEU A C 1
ATOM 782 O O . LEU A 1 100 ? -16.273 4.513 14.022 1.00 95.56 100 LEU A O 1
ATOM 786 N N . PRO A 1 101 ? -16.044 4.182 16.240 1.00 94.75 101 PRO A N 1
ATOM 787 C CA . PRO A 1 101 ? -16.163 5.597 16.581 1.00 94.75 101 PRO A CA 1
ATOM 788 C C . PRO A 1 101 ? -15.050 6.446 15.952 1.00 94.75 101 PRO A C 1
ATOM 790 O O . PRO A 1 101 ? -13.876 6.071 15.950 1.00 94.75 101 PRO A O 1
ATOM 793 N N . GLU A 1 102 ? -15.416 7.604 15.409 1.00 94.50 102 GLU A N 1
ATOM 794 C CA . GLU A 1 102 ? -14.501 8.487 14.678 1.00 94.50 102 GLU A CA 1
ATOM 795 C C . GLU A 1 102 ? -13.350 9.039 15.528 1.00 94.50 102 GLU A C 1
ATOM 797 O O . GLU A 1 102 ? -12.223 9.152 15.047 1.00 94.50 102 GLU A O 1
ATOM 802 N N . ASP A 1 103 ? -13.611 9.321 16.800 1.00 94.75 103 ASP A N 1
ATOM 803 C CA . ASP A 1 103 ? -12.646 9.839 17.772 1.00 94.75 103 ASP A CA 1
ATOM 804 C C . ASP A 1 103 ? -11.540 8.829 18.132 1.00 94.75 103 ASP A C 1
ATOM 806 O O . ASP A 1 103 ? -10.408 9.210 18.449 1.00 94.75 103 ASP A O 1
ATOM 810 N N . THR A 1 104 ? -11.850 7.534 18.058 1.00 95.94 104 THR A N 1
ATOM 811 C CA . THR A 1 104 ? -10.911 6.443 18.353 1.00 95.94 104 THR A CA 1
ATOM 812 C C . THR A 1 104 ? -10.261 5.858 17.104 1.00 95.94 104 THR A C 1
ATOM 814 O O . THR A 1 104 ? -9.174 5.290 17.208 1.00 95.94 104 THR A O 1
ATOM 817 N N . ALA A 1 105 ? -10.839 6.071 15.917 1.00 95.94 105 ALA A N 1
ATOM 818 C CA . ALA A 1 105 ? -10.441 5.414 14.673 1.00 95.94 105 ALA A CA 1
ATOM 819 C C . ALA A 1 105 ? -8.935 5.478 14.370 1.00 95.94 105 ALA A C 1
ATOM 821 O O . ALA A 1 105 ? -8.316 4.448 14.105 1.00 95.94 105 ALA A O 1
ATOM 822 N N . HIS A 1 106 ? -8.311 6.657 14.467 1.00 94.88 106 HIS A N 1
ATOM 823 C CA . HIS A 1 106 ? -6.870 6.799 14.225 1.00 94.88 106 HIS A CA 1
ATOM 824 C C . HIS A 1 106 ? -6.018 6.003 15.224 1.00 94.88 106 HIS A C 1
ATOM 826 O O . HIS A 1 106 ? -5.052 5.352 14.824 1.00 94.88 106 HIS A O 1
ATOM 832 N N . LYS A 1 107 ? -6.379 6.027 16.514 1.00 95.62 107 LYS A N 1
ATOM 833 C CA . LYS A 1 107 ? -5.659 5.291 17.568 1.00 95.62 107 LYS A CA 1
ATOM 834 C C . LYS A 1 107 ? -5.836 3.786 17.396 1.00 95.62 107 LYS A C 1
ATOM 836 O O . LYS A 1 107 ? -4.854 3.051 17.459 1.00 95.62 107 LYS A O 1
ATOM 841 N N . SER A 1 108 ? -7.059 3.350 17.111 1.00 97.00 108 SER A N 1
ATOM 842 C CA . SER A 1 108 ? -7.389 1.956 16.833 1.00 97.00 108 SER A CA 1
ATOM 843 C C . SER A 1 108 ? -6.611 1.435 15.624 1.00 97.00 108 SER A C 1
ATOM 845 O O . SER A 1 108 ? -5.964 0.399 15.719 1.00 97.00 108 SER A O 1
ATOM 847 N N . MET A 1 109 ? -6.567 2.174 14.509 1.00 97.19 109 MET A N 1
ATOM 848 C CA . MET A 1 109 ? -5.806 1.752 13.323 1.00 97.19 109 MET A CA 1
ATOM 849 C C . MET A 1 109 ? -4.292 1.775 13.540 1.00 97.19 109 MET A C 1
ATOM 851 O O . MET A 1 109 ? -3.593 0.914 13.011 1.00 97.19 109 MET A O 1
ATOM 855 N N . ALA A 1 110 ? -3.770 2.714 14.332 1.00 95.56 110 ALA A N 1
ATOM 856 C CA . ALA A 1 110 ? -2.367 2.686 14.738 1.00 95.56 110 ALA A CA 1
ATOM 857 C C . ALA A 1 110 ? -2.051 1.428 15.564 1.00 95.56 110 ALA A C 1
ATOM 859 O O . ALA A 1 110 ? -1.043 0.775 15.310 1.00 95.56 110 ALA A O 1
ATOM 860 N N . TYR A 1 111 ? -2.932 1.035 16.487 1.00 95.94 111 TYR A N 1
ATOM 861 C CA . TYR A 1 111 ? -2.770 -0.197 17.259 1.00 95.94 111 TYR A CA 1
ATOM 862 C C . TYR A 1 111 ? -2.836 -1.452 16.372 1.00 95.94 111 TYR A C 1
ATOM 864 O O . TYR A 1 111 ? -1.947 -2.297 16.449 1.00 95.94 111 TYR A O 1
ATOM 872 N N . VAL A 1 112 ? -3.791 -1.541 15.441 1.00 96.94 112 VAL A N 1
ATOM 873 C CA . VAL A 1 112 ? -3.846 -2.653 14.469 1.00 96.94 112 VAL A CA 1
ATOM 874 C C . VAL A 1 112 ? -2.557 -2.731 13.634 1.00 96.94 112 VAL A C 1
ATOM 876 O O . VAL A 1 112 ? -2.041 -3.827 13.412 1.00 96.94 112 VAL A O 1
ATOM 879 N N . ARG A 1 113 ? -1.970 -1.590 13.236 1.00 96.56 113 ARG A N 1
ATOM 880 C CA . ARG A 1 113 ? -0.647 -1.555 12.582 1.00 96.56 113 ARG A CA 1
ATOM 881 C C . ARG A 1 113 ? 0.470 -2.086 13.477 1.00 96.56 113 ARG A C 1
ATOM 883 O O . ARG A 1 113 ? 1.330 -2.814 12.993 1.00 96.56 113 ARG A O 1
ATOM 890 N N . THR A 1 114 ? 0.455 -1.781 14.776 1.00 95.06 114 THR A N 1
ATOM 891 C CA . THR A 1 114 ? 1.446 -2.360 15.697 1.00 95.06 114 THR A CA 1
ATOM 892 C C . THR A 1 114 ? 1.339 -3.884 15.763 1.00 95.06 114 THR A C 1
ATOM 894 O O . THR A 1 114 ? 2.360 -4.551 15.634 1.00 95.06 114 THR A O 1
ATOM 897 N N . LEU A 1 115 ? 0.125 -4.444 15.835 1.00 95.12 115 LEU A N 1
ATOM 898 C CA . LEU A 1 115 ? -0.093 -5.900 15.824 1.00 95.12 115 LEU A CA 1
ATOM 899 C C . LEU A 1 115 ? 0.370 -6.547 14.510 1.00 95.12 115 LEU A C 1
ATOM 901 O O . LEU A 1 115 ? 1.005 -7.601 14.521 1.00 95.12 115 LEU A O 1
ATOM 905 N N . LYS A 1 116 ? 0.094 -5.883 13.380 1.00 95.25 116 LYS A N 1
ATOM 906 C CA . LYS A 1 116 ? 0.539 -6.284 12.035 1.00 95.25 116 LYS A CA 1
ATOM 907 C C . LYS A 1 116 ? 2.061 -6.373 11.945 1.00 95.25 116 LYS A C 1
ATOM 909 O O . LYS A 1 116 ? 2.597 -7.356 11.443 1.00 95.25 116 LYS A O 1
ATOM 914 N N . VAL A 1 117 ? 2.757 -5.346 12.426 1.00 94.25 117 VAL A N 1
ATOM 915 C CA . VAL A 1 117 ? 4.224 -5.265 12.397 1.00 94.25 117 VAL A CA 1
ATOM 916 C C . VAL A 1 117 ? 4.860 -6.300 13.328 1.00 94.25 117 VAL A C 1
ATOM 918 O O . VAL A 1 117 ? 5.861 -6.914 12.966 1.00 94.25 117 VAL A O 1
ATOM 921 N N . MET A 1 118 ? 4.249 -6.560 14.486 1.00 90.31 118 MET A N 1
ATOM 922 C CA . MET A 1 118 ? 4.694 -7.603 15.419 1.00 90.31 118 MET A CA 1
ATOM 923 C C . MET A 1 118 ? 4.339 -9.028 14.954 1.00 90.31 118 MET A C 1
ATOM 925 O O . MET A 1 118 ? 4.724 -9.994 15.606 1.00 90.31 118 MET A O 1
ATOM 929 N N . SER A 1 119 ? 3.659 -9.173 13.806 1.00 82.62 119 SER A N 1
ATOM 930 C CA . SER A 1 119 ? 3.210 -10.456 13.243 1.00 82.62 119 SER A CA 1
ATOM 931 C C . SER A 1 119 ? 2.370 -11.289 14.223 1.00 82.62 119 SER A C 1
ATOM 933 O O . SER A 1 119 ? 2.520 -12.508 14.301 1.00 82.62 119 SER A O 1
ATOM 935 N N . GLU A 1 120 ? 1.495 -10.620 14.979 1.00 85.69 120 GLU A N 1
ATOM 936 C CA . GLU A 1 120 ? 0.585 -11.252 15.939 1.00 85.69 120 GLU A CA 1
ATOM 937 C C . GLU A 1 120 ? -0.735 -11.675 15.258 1.00 85.69 120 GLU A C 1
ATOM 939 O O . GLU A 1 120 ? -0.740 -12.404 14.268 1.00 85.69 120 GLU A O 1
ATOM 944 N N . ASP A 1 121 ? -1.882 -11.221 15.770 1.00 90.94 121 ASP A N 1
ATOM 945 C CA . ASP A 1 121 ? -3.218 -11.606 15.299 1.00 90.94 121 ASP A CA 1
ATOM 946 C C . ASP A 1 121 ? -3.645 -10.919 13.983 1.00 90.94 121 ASP A C 1
ATOM 948 O O . ASP A 1 121 ? -4.776 -11.096 13.524 1.00 90.94 121 ASP A O 1
ATOM 952 N N . VAL A 1 122 ? -2.749 -10.142 13.366 1.00 95.06 122 VAL A N 1
ATOM 953 C CA . VAL A 1 122 ? -2.973 -9.437 12.099 1.00 95.06 122 VAL A CA 1
ATOM 954 C C . VAL A 1 122 ? -1.871 -9.828 11.108 1.00 95.06 122 VAL A C 1
ATOM 956 O O . VAL A 1 122 ? -0.699 -9.556 11.373 1.00 95.06 122 VAL A O 1
ATOM 959 N N . PRO A 1 123 ? -2.204 -10.426 9.948 1.00 94.81 123 PRO A N 1
ATOM 960 C CA . PRO A 1 123 ? -1.208 -10.767 8.937 1.00 94.81 123 PRO A CA 1
ATOM 961 C C . PRO A 1 123 ? -0.419 -9.542 8.463 1.00 94.81 123 PRO A C 1
ATOM 963 O O . PRO A 1 123 ? -1.010 -8.499 8.173 1.00 94.81 123 PRO A O 1
ATOM 966 N N . ILE A 1 124 ? 0.898 -9.688 8.288 1.00 94.69 124 ILE A N 1
ATOM 967 C CA . ILE A 1 124 ? 1.799 -8.593 7.878 1.00 94.69 124 ILE A CA 1
ATOM 968 C C . ILE A 1 124 ? 1.420 -7.959 6.525 1.00 94.69 124 ILE A C 1
ATOM 970 O O . ILE A 1 124 ? 1.712 -6.793 6.271 1.00 94.69 124 ILE A O 1
ATOM 974 N N . THR A 1 125 ? 0.738 -8.709 5.654 1.00 95.56 125 THR A N 1
ATOM 975 C CA . THR A 1 125 ? 0.258 -8.263 4.335 1.00 95.56 125 THR A CA 1
ATOM 976 C C . THR A 1 125 ? -1.140 -7.630 4.369 1.00 95.56 125 THR A C 1
ATOM 978 O O . THR A 1 125 ? -1.708 -7.330 3.313 1.00 95.56 125 THR A O 1
ATOM 981 N N . THR A 1 126 ? -1.720 -7.428 5.555 1.00 96.75 126 THR A N 1
ATOM 982 C CA . THR A 1 126 ? -3.001 -6.724 5.709 1.00 96.75 126 THR A CA 1
ATOM 983 C C . THR A 1 126 ? -2.813 -5.250 5.366 1.00 96.75 126 THR A C 1
ATOM 985 O O . THR A 1 126 ? -2.011 -4.553 5.990 1.00 96.75 126 THR A O 1
ATOM 988 N N . GLU A 1 127 ? -3.554 -4.768 4.373 1.00 97.62 127 GLU A N 1
ATOM 989 C CA . GLU A 1 127 ? -3.611 -3.340 4.048 1.00 97.62 127 GLU A CA 1
ATOM 990 C C . GLU A 1 127 ? -4.675 -2.685 4.927 1.00 97.62 127 GLU A C 1
ATOM 992 O O . GLU A 1 127 ? -5.784 -3.212 5.034 1.00 97.62 127 GLU A O 1
ATOM 997 N N . ILE A 1 128 ? -4.333 -1.571 5.583 1.00 98.19 128 ILE A N 1
ATOM 998 C CA . ILE A 1 128 ? -5.187 -0.923 6.588 1.00 98.19 128 ILE A CA 1
ATOM 999 C C . ILE A 1 128 ? -5.465 0.515 6.153 1.00 98.19 128 ILE A C 1
ATOM 1001 O O . ILE A 1 128 ? -4.672 1.424 6.386 1.00 98.19 128 ILE A O 1
ATOM 1005 N N . VAL A 1 129 ? -6.619 0.761 5.547 1.00 98.19 129 VAL A N 1
ATOM 1006 C CA . VAL A 1 129 ? -6.987 2.085 5.038 1.00 98.19 129 VAL A CA 1
ATOM 1007 C C . VAL A 1 129 ? -7.966 2.756 5.992 1.00 98.19 129 VAL A C 1
ATOM 1009 O O . VAL A 1 129 ? -9.023 2.206 6.288 1.00 98.19 129 VAL A O 1
ATOM 1012 N N . LEU A 1 130 ? -7.650 3.974 6.426 1.00 97.75 130 LEU A N 1
ATOM 1013 C CA . LEU A 1 130 ? -8.606 4.873 7.071 1.00 97.75 130 LEU A CA 1
ATOM 1014 C C . LEU A 1 130 ? -8.820 6.071 6.149 1.00 97.75 130 LEU A C 1
ATOM 1016 O O . LEU A 1 130 ? -7.944 6.924 6.036 1.00 97.75 130 LEU A O 1
ATOM 1020 N N . VAL A 1 131 ? -9.981 6.121 5.498 1.00 97.31 131 VAL A N 1
ATOM 1021 C CA . VAL A 1 131 ? -10.405 7.272 4.699 1.00 97.31 131 VAL A CA 1
ATOM 1022 C C . VAL A 1 131 ? -11.099 8.264 5.637 1.00 97.31 131 VAL A C 1
ATOM 1024 O O . VAL A 1 131 ? -12.184 7.946 6.139 1.00 97.31 131 VAL A O 1
ATOM 1027 N N . PRO A 1 132 ? -10.511 9.443 5.902 1.00 94.88 132 PRO A N 1
ATOM 1028 C CA . PRO A 1 132 ? -11.075 10.403 6.839 1.00 94.88 132 PRO A CA 1
ATOM 1029 C C . PRO A 1 132 ? -12.340 11.056 6.275 1.00 94.88 132 PRO A C 1
ATOM 1031 O O . PRO A 1 132 ? -12.464 11.279 5.069 1.00 94.88 132 PRO A O 1
ATOM 1034 N N . LYS A 1 133 ? -13.269 11.430 7.159 1.00 92.62 133 LYS A N 1
ATOM 1035 C CA . LYS A 1 133 ? -14.381 12.316 6.800 1.00 92.62 133 LYS A CA 1
ATOM 1036 C C . LYS A 1 133 ? -13.842 13.713 6.547 1.00 92.62 133 LYS A C 1
ATOM 1038 O O . LYS A 1 133 ? -13.218 14.317 7.417 1.00 92.62 133 LYS A O 1
ATOM 1043 N N . ILE A 1 134 ? -14.117 14.244 5.363 1.00 92.12 134 ILE A N 1
ATOM 1044 C CA . ILE A 1 134 ? -13.776 15.620 5.012 1.00 92.12 134 ILE A CA 1
ATOM 1045 C C . ILE A 1 134 ? -15.013 16.359 4.511 1.00 92.12 134 ILE A C 1
ATOM 1047 O O . ILE A 1 134 ? -15.931 15.764 3.956 1.00 92.12 134 ILE A O 1
ATOM 1051 N N . GLN A 1 135 ? -15.046 17.673 4.727 1.00 88.81 135 GLN A N 1
ATOM 1052 C CA . GLN A 1 135 ? -16.204 18.527 4.421 1.00 88.81 135 GLN A CA 1
ATOM 1053 C C . GLN A 1 135 ? -16.303 18.917 2.934 1.00 88.81 135 GLN A C 1
ATOM 1055 O O . GLN A 1 135 ? -17.073 19.803 2.571 1.00 88.81 135 GLN A O 1
ATOM 1060 N N . VAL A 1 136 ? -15.513 18.277 2.071 1.00 91.81 136 VAL A N 1
ATOM 1061 C CA . VAL A 1 136 ? -15.478 18.512 0.624 1.00 91.81 136 VAL A CA 1
ATOM 1062 C C . VAL A 1 136 ? -15.788 17.211 -0.121 1.00 91.81 136 VAL A C 1
ATOM 1064 O O . VAL A 1 136 ? -15.523 16.137 0.422 1.00 91.81 136 VAL A O 1
ATOM 1067 N N . PRO A 1 137 ? -16.332 17.268 -1.353 1.00 89.75 137 PRO A N 1
ATOM 1068 C CA . PRO A 1 137 ? -16.578 16.068 -2.148 1.00 89.75 137 PRO A CA 1
ATOM 1069 C C . PRO A 1 137 ? -15.287 15.268 -2.350 1.00 89.75 137 PRO A C 1
ATOM 1071 O O . PRO A 1 137 ? -14.335 15.757 -2.957 1.00 89.75 137 PRO A O 1
ATOM 1074 N N . ALA A 1 138 ? -15.253 14.049 -1.816 1.00 91.56 138 ALA A N 1
ATOM 1075 C CA . ALA A 1 138 ? -14.076 13.188 -1.814 1.00 91.56 138 ALA A CA 1
ATOM 1076 C C . ALA A 1 138 ? -14.463 11.710 -1.727 1.00 91.56 138 ALA A C 1
ATOM 1078 O O . ALA A 1 138 ? -15.641 11.354 -1.809 1.00 91.56 138 ALA A O 1
ATOM 1079 N N . GLN A 1 139 ? -13.459 10.844 -1.587 1.00 93.88 139 GLN A N 1
ATOM 1080 C CA . GLN A 1 139 ? -13.665 9.412 -1.422 1.00 93.88 139 GLN A CA 1
ATOM 1081 C C . GLN A 1 139 ? -14.549 9.114 -0.204 1.00 93.88 139 GLN A C 1
ATOM 1083 O O . GLN A 1 139 ? -14.470 9.788 0.822 1.00 93.88 139 GLN A O 1
ATOM 1088 N N . TYR A 1 140 ? -15.395 8.091 -0.332 1.00 94.25 140 TYR A N 1
ATOM 1089 C CA . TYR A 1 140 ? -16.291 7.672 0.739 1.00 94.25 140 TYR A CA 1
ATOM 1090 C C . TYR A 1 140 ? -15.498 7.266 1.987 1.00 94.25 140 TYR A C 1
ATOM 1092 O O . TYR A 1 140 ? -14.614 6.409 1.926 1.00 94.25 140 TYR A O 1
ATOM 1100 N N . ALA A 1 141 ? -15.828 7.903 3.107 1.00 95.50 141 ALA A N 1
ATOM 1101 C CA . ALA A 1 141 ? -15.108 7.766 4.359 1.00 95.50 141 ALA A CA 1
ATOM 1102 C C . ALA A 1 141 ? -15.411 6.425 5.047 1.00 95.50 141 ALA A C 1
ATOM 1104 O O . ALA A 1 141 ? -16.550 5.958 5.053 1.00 95.50 141 ALA A O 1
ATOM 1105 N N . GLY A 1 142 ? -14.398 5.803 5.646 1.00 96.31 142 GLY A N 1
ATOM 1106 C CA . GLY A 1 142 ? -14.522 4.455 6.196 1.00 96.31 142 GLY A CA 1
ATOM 1107 C C . GLY A 1 142 ? -13.183 3.837 6.561 1.00 96.31 142 GLY A C 1
ATOM 1108 O O . GLY A 1 142 ? -12.120 4.354 6.210 1.00 96.31 142 GLY A O 1
ATOM 1109 N N . VAL A 1 143 ? -13.253 2.707 7.257 1.00 98.12 143 VAL A N 1
ATOM 1110 C CA . VAL A 1 143 ? -12.103 1.839 7.499 1.00 98.12 143 VAL A CA 1
ATOM 1111 C C . VAL A 1 143 ? -12.202 0.654 6.548 1.00 98.12 143 VAL A C 1
ATOM 1113 O O . VAL A 1 143 ? -13.206 -0.056 6.549 1.00 98.12 143 VAL A O 1
ATOM 1116 N N . PHE A 1 144 ? -11.167 0.423 5.750 1.00 98.50 144 PHE A N 1
ATOM 1117 C CA . PHE A 1 144 ? -11.108 -0.683 4.799 1.00 98.50 144 PHE A CA 1
ATOM 1118 C C . PHE A 1 144 ? -9.868 -1.518 5.081 1.00 98.50 144 PHE A C 1
ATOM 1120 O O . PHE A 1 144 ? -8.748 -1.014 5.022 1.00 98.50 144 PHE A O 1
ATOM 1127 N N . LEU A 1 145 ? -10.075 -2.792 5.392 1.00 98.19 145 LEU A N 1
ATOM 1128 C CA . LEU A 1 145 ? -9.011 -3.767 5.552 1.00 98.19 145 LEU A CA 1
ATOM 1129 C C . LEU A 1 145 ? -9.060 -4.750 4.390 1.00 98.19 145 LEU A C 1
ATOM 1131 O O . LEU A 1 145 ? -10.117 -5.308 4.088 1.00 98.19 145 LEU A O 1
ATOM 1135 N N . PHE A 1 146 ? -7.911 -4.981 3.768 1.00 97.81 146 PHE A N 1
ATOM 1136 C CA . PHE A 1 146 ? -7.777 -5.964 2.700 1.00 97.81 146 PHE A CA 1
ATOM 1137 C C . PHE A 1 146 ? -6.767 -7.035 3.103 1.00 97.81 146 PHE A C 1
ATOM 1139 O O . PHE A 1 146 ? -5.651 -6.727 3.531 1.00 97.81 146 PHE A O 1
ATOM 1146 N N . THR A 1 147 ? -7.163 -8.296 2.952 1.00 96.25 147 THR A N 1
ATOM 1147 C CA . THR A 1 147 ? -6.335 -9.480 3.221 1.00 96.25 147 THR A CA 1
ATOM 1148 C C . THR A 1 147 ? -6.170 -10.384 1.995 1.00 96.25 147 THR A C 1
ATOM 1150 O O . THR A 1 147 ? -5.301 -11.249 1.988 1.00 96.25 147 THR A O 1
ATOM 1153 N N . THR A 1 148 ? -6.904 -10.114 0.915 1.00 95.19 148 THR A N 1
ATOM 1154 C CA . THR A 1 148 ? -6.842 -10.835 -0.372 1.00 95.19 148 THR A CA 1
ATOM 1155 C C . THR A 1 148 ? -5.453 -10.889 -1.033 1.00 95.19 148 THR A C 1
ATOM 1157 O O . THR A 1 148 ? -4.539 -10.105 -0.745 1.00 95.19 148 THR A O 1
ATOM 1160 N N . GLU A 1 149 ? -5.276 -11.836 -1.944 1.00 95.06 149 GLU A N 1
ATOM 1161 C CA . GLU A 1 149 ? -4.102 -11.981 -2.806 1.00 95.06 149 GLU A CA 1
ATOM 1162 C C . GLU A 1 149 ? -4.017 -10.910 -3.908 1.00 95.06 149 GLU A C 1
ATOM 1164 O O . GLU A 1 149 ? -4.927 -10.105 -4.101 1.00 95.06 149 GLU A O 1
ATOM 1169 N N . ALA A 1 150 ? -2.916 -10.923 -4.667 1.00 95.44 150 ALA A N 1
ATOM 1170 C CA . ALA A 1 150 ? -2.712 -10.102 -5.865 1.00 95.44 150 ALA A CA 1
ATOM 1171 C C . ALA A 1 150 ? -2.705 -8.575 -5.633 1.00 95.44 150 ALA A C 1
ATOM 1173 O O . ALA A 1 150 ? -2.824 -7.797 -6.582 1.00 95.44 150 ALA A O 1
ATOM 1174 N N . ARG A 1 151 ? -2.495 -8.132 -4.389 1.00 96.12 151 ARG A N 1
ATOM 1175 C CA . ARG A 1 151 ? -2.309 -6.719 -4.037 1.00 96.12 151 ARG A CA 1
ATOM 1176 C C . ARG A 1 151 ? -0.835 -6.348 -4.099 1.00 96.12 151 ARG A C 1
ATOM 1178 O O . ARG A 1 151 ? 0.026 -7.147 -3.731 1.00 96.12 151 ARG A O 1
ATOM 1185 N N . MET A 1 152 ? -0.538 -5.135 -4.554 1.00 95.44 152 MET A N 1
ATOM 1186 C CA . MET A 1 152 ? 0.821 -4.599 -4.506 1.00 95.44 152 MET A CA 1
ATOM 1187 C C . MET A 1 152 ? 1.092 -4.043 -3.112 1.00 95.44 152 MET A C 1
ATOM 1189 O O . MET A 1 152 ? 0.340 -3.207 -2.621 1.00 95.44 152 MET A O 1
ATOM 1193 N N . MET A 1 153 ? 2.182 -4.495 -2.503 1.00 95.75 153 MET A N 1
ATOM 1194 C CA . MET A 1 153 ? 2.664 -4.026 -1.208 1.00 95.75 153 MET A CA 1
ATOM 1195 C C . MET A 1 153 ? 4.112 -3.574 -1.351 1.00 95.75 153 MET A C 1
ATOM 1197 O O . MET A 1 153 ? 4.854 -4.116 -2.172 1.00 95.75 153 MET A O 1
ATOM 1201 N N . ARG A 1 154 ? 4.544 -2.620 -0.533 1.00 94.69 154 ARG A N 1
ATOM 1202 C CA . ARG A 1 154 ? 5.951 -2.217 -0.453 1.00 94.69 154 ARG A CA 1
ATOM 1203 C C . ARG A 1 154 ? 6.364 -1.971 0.997 1.00 94.69 154 ARG A C 1
ATOM 1205 O O . ARG A 1 154 ? 5.521 -1.572 1.799 1.00 94.69 154 ARG A O 1
ATOM 1212 N N . PRO A 1 155 ? 7.637 -2.183 1.345 1.00 95.12 155 PRO A N 1
ATOM 1213 C CA . PRO A 1 155 ? 8.128 -1.944 2.690 1.00 95.12 155 PRO A CA 1
ATOM 1214 C C . PRO A 1 155 ? 8.442 -0.461 2.934 1.00 95.12 155 PRO A C 1
ATOM 1216 O O . PRO A 1 155 ? 9.038 0.210 2.089 1.00 95.12 155 PRO A O 1
ATOM 1219 N N . VAL A 1 156 ? 8.080 0.015 4.121 1.00 95.38 156 VAL A N 1
ATOM 1220 C CA . VAL A 1 156 ? 8.453 1.310 4.712 1.00 95.38 156 VAL A CA 1
ATOM 1221 C C . VAL A 1 156 ? 8.815 1.105 6.182 1.00 95.38 156 VAL A C 1
ATOM 1223 O O . VAL A 1 156 ? 8.528 0.059 6.753 1.00 95.38 156 VAL A O 1
ATOM 1226 N N . ILE A 1 157 ? 9.447 2.083 6.821 1.00 95.88 157 ILE A N 1
ATOM 1227 C CA . ILE A 1 157 ? 9.727 2.051 8.260 1.00 95.88 157 ILE A CA 1
ATOM 1228 C C . ILE A 1 157 ? 8.577 2.742 8.982 1.00 95.88 157 ILE A C 1
ATOM 1230 O O . ILE A 1 157 ? 8.324 3.922 8.746 1.00 95.88 157 ILE A O 1
ATOM 1234 N N . ASN A 1 158 ? 7.903 2.036 9.883 1.00 96.19 158 ASN A N 1
ATOM 1235 C CA . ASN A 1 158 ? 6.936 2.636 10.791 1.00 96.19 158 ASN A CA 1
ATOM 1236 C C . ASN A 1 158 ? 7.691 3.362 11.913 1.00 96.19 158 ASN A C 1
ATOM 1238 O O . ASN A 1 158 ? 8.446 2.747 12.665 1.00 96.19 158 ASN A O 1
ATOM 1242 N N . LEU A 1 159 ? 7.501 4.678 12.040 1.00 95.56 159 LEU A N 1
ATOM 1243 C CA . LEU A 1 159 ? 8.259 5.492 12.997 1.00 95.56 159 LEU A CA 1
ATOM 1244 C C . LEU A 1 159 ? 7.849 5.257 14.457 1.00 95.56 159 LEU A C 1
ATOM 1246 O O . LEU A 1 159 ? 8.645 5.525 15.353 1.00 95.56 159 LEU A O 1
ATOM 1250 N N . ALA A 1 160 ? 6.632 4.767 14.709 1.00 93.31 160 ALA A N 1
ATOM 1251 C CA . ALA A 1 160 ? 6.161 4.487 16.064 1.00 93.31 160 ALA A CA 1
ATOM 1252 C C . ALA A 1 160 ? 6.780 3.201 16.632 1.00 93.31 160 ALA A C 1
ATOM 1254 O O . ALA A 1 160 ? 7.093 3.143 17.819 1.00 93.31 160 ALA A O 1
ATOM 1255 N N . THR A 1 161 ? 6.969 2.180 15.793 1.00 93.56 161 THR A N 1
ATOM 1256 C CA . THR A 1 161 ? 7.565 0.892 16.193 1.00 93.56 161 THR A CA 1
ATOM 1257 C C . THR A 1 161 ? 9.058 0.793 15.872 1.00 93.56 161 THR A C 1
ATOM 1259 O O . THR A 1 161 ? 9.756 -0.033 16.455 1.00 93.56 161 THR A O 1
ATOM 1262 N N . GLY A 1 162 ? 9.560 1.611 14.943 1.00 94.06 162 GLY A N 1
ATOM 1263 C CA . GLY A 1 162 ? 10.921 1.526 14.408 1.00 94.06 162 GLY A CA 1
ATOM 1264 C C . GLY A 1 162 ? 11.167 0.301 13.519 1.00 94.06 162 GLY A C 1
ATOM 1265 O O . GLY A 1 162 ? 12.317 -0.009 13.219 1.00 94.06 162 GLY A O 1
ATOM 1266 N N . GLN A 1 163 ? 10.110 -0.413 13.128 1.00 94.81 163 GLN A N 1
ATOM 1267 C CA . GLN A 1 163 ? 10.176 -1.666 12.376 1.00 94.81 163 GLN A CA 1
ATOM 1268 C C . GLN A 1 163 ? 9.681 -1.487 10.938 1.00 94.81 163 GLN A C 1
ATOM 1270 O O . GLN A 1 163 ? 9.018 -0.503 10.601 1.00 94.81 163 GLN A O 1
ATOM 1275 N N . LEU A 1 164 ? 9.991 -2.466 10.088 1.00 95.12 164 LEU A N 1
ATOM 1276 C CA . LEU A 1 164 ? 9.501 -2.516 8.716 1.00 95.12 164 LEU A CA 1
ATOM 1277 C C . LEU A 1 164 ? 8.005 -2.861 8.701 1.00 95.12 164 LEU A C 1
ATOM 1279 O O . LEU A 1 164 ? 7.578 -3.865 9.266 1.00 95.12 164 LEU A O 1
ATOM 1283 N N . GLU A 1 165 ? 7.222 -2.042 8.010 1.00 96.38 165 GLU A N 1
ATOM 1284 C CA . GLU A 1 165 ? 5.809 -2.259 7.731 1.00 96.38 165 GLU A CA 1
ATOM 1285 C C . GLU A 1 165 ? 5.589 -2.358 6.218 1.00 96.38 165 GLU A C 1
ATOM 1287 O O . GLU A 1 165 ? 6.080 -1.536 5.446 1.00 96.38 165 GLU A O 1
ATOM 1292 N N . LEU A 1 166 ? 4.833 -3.366 5.782 1.00 96.81 166 LEU A N 1
ATOM 1293 C CA . LEU A 1 166 ? 4.366 -3.454 4.401 1.00 96.81 166 LEU A CA 1
ATOM 1294 C C . LEU A 1 166 ? 3.107 -2.613 4.232 1.00 96.81 166 LEU A C 1
ATOM 1296 O O . LEU A 1 166 ? 2.119 -2.887 4.905 1.00 96.81 166 LEU A O 1
ATOM 1300 N N . ILE A 1 167 ? 3.102 -1.661 3.306 1.00 97.50 167 ILE A N 1
ATOM 1301 C CA . ILE A 1 167 ? 1.924 -0.845 2.992 1.00 97.50 167 ILE A CA 1
ATOM 1302 C C . ILE A 1 167 ? 1.396 -1.127 1.588 1.00 97.50 167 ILE A C 1
ATOM 1304 O O . ILE A 1 167 ? 2.175 -1.421 0.676 1.00 97.50 167 ILE A O 1
ATOM 1308 N N . GLY A 1 168 ? 0.079 -1.039 1.427 1.00 96.88 168 GLY A N 1
ATOM 1309 C CA . GLY A 1 168 ? -0.602 -1.153 0.138 1.00 96.88 168 GLY A CA 1
ATOM 1310 C C . GLY A 1 168 ? -0.793 0.183 -0.584 1.00 96.88 168 GLY A C 1
ATOM 1311 O O . GLY A 1 168 ? -0.507 1.262 -0.056 1.00 96.88 168 GLY A O 1
ATOM 1312 N N . THR A 1 169 ? -1.265 0.111 -1.828 1.00 95.44 169 THR A N 1
ATOM 1313 C CA . THR A 1 169 ? -1.461 1.285 -2.692 1.00 95.44 169 THR A CA 1
ATOM 1314 C C . THR A 1 169 ? -2.538 2.241 -2.190 1.00 95.44 169 THR A C 1
ATOM 1316 O O . THR A 1 169 ? -2.394 3.450 -2.348 1.00 95.44 169 THR A O 1
ATOM 1319 N N . MET A 1 170 ? -3.623 1.726 -1.603 1.00 96.00 170 MET A N 1
ATOM 1320 C CA . MET A 1 170 ? -4.753 2.550 -1.174 1.00 96.00 170 MET A CA 1
ATOM 1321 C C . MET A 1 170 ? -4.460 3.233 0.160 1.00 96.00 170 MET A C 1
ATOM 1323 O O . MET A 1 170 ? -4.777 4.411 0.321 1.00 96.00 170 MET A O 1
ATOM 1327 N N . GLU A 1 171 ? -3.820 2.537 1.108 1.00 95.75 171 GLU A N 1
ATOM 1328 C CA . GLU A 1 171 ? -3.467 3.165 2.389 1.00 95.75 171 GLU A CA 1
ATOM 1329 C C . GLU A 1 171 ? -2.408 4.263 2.230 1.00 95.75 171 GLU A C 1
ATOM 1331 O O . GLU A 1 171 ? -2.472 5.265 2.941 1.00 95.75 171 GLU A O 1
ATOM 1336 N N . GLN A 1 172 ? -1.500 4.137 1.252 1.00 95.81 172 GLN A N 1
ATOM 1337 C CA . GLN A 1 172 ? -0.476 5.146 0.966 1.00 95.81 172 GLN A CA 1
ATOM 1338 C C . GLN A 1 172 ? -1.058 6.545 0.706 1.00 95.81 172 GLN A C 1
ATOM 1340 O O . GLN A 1 172 ? -0.419 7.534 1.052 1.00 95.81 172 GLN A O 1
ATOM 1345 N N . LEU A 1 173 ? -2.269 6.646 0.148 1.00 95.06 173 LEU A N 1
ATOM 1346 C CA . LEU A 1 173 ? -2.936 7.928 -0.117 1.00 95.06 173 LEU A CA 1
ATOM 1347 C C . LEU A 1 173 ? -3.192 8.756 1.152 1.00 95.06 173 LEU A C 1
ATOM 1349 O O . LEU A 1 173 ? -3.340 9.975 1.071 1.00 95.06 173 LEU A O 1
ATOM 1353 N N . TYR A 1 174 ? -3.256 8.096 2.310 1.00 95.75 174 TYR A N 1
ATOM 1354 C CA . TYR A 1 174 ? -3.600 8.696 3.599 1.00 95.75 174 TYR A CA 1
ATOM 1355 C C . TYR A 1 174 ? -2.448 8.653 4.609 1.00 95.75 174 TYR A C 1
ATOM 1357 O O . TYR A 1 174 ? -2.631 9.039 5.764 1.00 95.75 174 TYR A O 1
ATOM 1365 N N . LEU A 1 175 ? -1.270 8.174 4.198 1.00 95.88 175 LEU A N 1
ATOM 1366 C CA . LEU A 1 175 ? -0.085 8.094 5.045 1.00 95.88 175 LEU A CA 1
ATOM 1367 C C . LEU A 1 175 ? 0.902 9.214 4.714 1.00 95.88 175 LEU A C 1
ATOM 1369 O O . LEU A 1 175 ? 1.286 9.415 3.565 1.00 95.88 175 LEU A O 1
ATOM 1373 N N . ASP A 1 176 ? 1.386 9.891 5.753 1.00 96.62 176 ASP A N 1
ATOM 1374 C CA . ASP A 1 176 ? 2.509 10.821 5.645 1.00 96.62 176 ASP A CA 1
ATOM 1375 C C . ASP A 1 176 ? 3.837 10.055 5.774 1.00 96.62 176 ASP A C 1
ATOM 1377 O O . ASP A 1 176 ? 4.254 9.683 6.880 1.00 96.62 176 ASP A O 1
ATOM 1381 N N . ILE A 1 177 ? 4.495 9.825 4.635 1.00 95.75 177 ILE A N 1
ATOM 1382 C CA . ILE A 1 177 ? 5.747 9.065 4.511 1.00 95.75 177 ILE A CA 1
ATOM 1383 C C . ILE A 1 177 ? 6.876 10.028 4.127 1.00 95.75 177 ILE A C 1
ATOM 1385 O O . ILE A 1 177 ? 6.828 10.645 3.065 1.00 95.75 177 ILE A O 1
ATOM 1389 N N . ALA A 1 178 ? 7.888 10.177 4.983 1.00 95.19 178 ALA A N 1
ATOM 1390 C CA . ALA A 1 178 ? 9.074 10.973 4.663 1.00 95.19 178 ALA A CA 1
ATOM 1391 C C . ALA A 1 178 ? 10.036 10.181 3.768 1.00 95.19 178 ALA A C 1
ATOM 1393 O O . ALA A 1 178 ? 10.200 8.975 3.954 1.00 95.19 178 ALA A O 1
ATOM 1394 N N . ILE A 1 179 ? 10.714 10.857 2.836 1.00 90.88 179 ILE A N 1
ATOM 1395 C CA . ILE A 1 179 ? 11.736 10.215 1.996 1.00 90.88 179 ILE A CA 1
ATOM 1396 C C . ILE A 1 179 ? 13.034 10.074 2.790 1.00 90.88 179 ILE A C 1
ATOM 1398 O O . ILE A 1 179 ? 13.669 9.024 2.771 1.00 90.88 179 ILE A O 1
ATOM 1402 N N . SER A 1 180 ? 13.410 11.122 3.524 1.00 90.31 180 SER A N 1
ATOM 1403 C CA . SER A 1 180 ? 14.627 11.152 4.332 1.00 90.31 180 SER A CA 1
ATOM 1404 C C . SER A 1 180 ? 14.347 11.523 5.789 1.00 90.31 180 SER A C 1
ATOM 1406 O O . SER A 1 180 ? 13.347 12.164 6.110 1.00 90.31 180 SER A O 1
ATOM 1408 N N . GLN A 1 181 ? 15.259 11.163 6.700 1.00 91.62 181 GLN A N 1
ATOM 1409 C CA . GLN A 1 181 ? 15.117 11.485 8.129 1.00 91.62 181 GLN A CA 1
ATOM 1410 C C . GLN A 1 181 ? 15.003 12.994 8.403 1.00 91.62 181 GLN A C 1
ATOM 1412 O O . GLN A 1 181 ? 14.354 13.403 9.362 1.00 91.62 181 GLN A O 1
ATOM 1417 N N . ASN A 1 182 ? 15.597 13.825 7.545 1.00 93.81 182 ASN A N 1
ATOM 1418 C CA . ASN A 1 182 ? 15.574 15.282 7.681 1.00 93.81 182 ASN A CA 1
ATOM 1419 C C . ASN A 1 182 ? 14.210 15.896 7.326 1.00 93.81 182 ASN A C 1
ATOM 1421 O O . ASN A 1 182 ? 13.936 17.031 7.703 1.00 93.81 182 ASN A O 1
ATOM 1425 N N . GLU A 1 183 ? 13.358 15.158 6.614 1.00 93.25 183 GLU A N 1
ATOM 1426 C CA . GLU A 1 183 ? 12.021 15.595 6.194 1.00 93.25 183 GLU A CA 1
ATOM 1427 C C . GLU A 1 183 ? 10.925 15.180 7.186 1.00 93.25 183 GLU A C 1
ATOM 1429 O O . GLU A 1 183 ? 9.743 15.436 6.955 1.00 93.25 183 GLU A O 1
ATOM 1434 N N . ILE A 1 184 ? 11.291 14.537 8.299 1.00 95.88 184 ILE A N 1
ATOM 1435 C CA . ILE A 1 184 ? 10.332 14.099 9.312 1.00 95.88 184 ILE A CA 1
ATOM 1436 C C . ILE A 1 184 ? 9.731 15.320 10.018 1.00 95.88 184 ILE A C 1
ATOM 1438 O O . ILE A 1 184 ? 10.406 16.051 10.749 1.00 95.88 184 ILE A O 1
ATOM 1442 N N . ILE A 1 185 ? 8.418 15.492 9.866 1.00 97.06 185 ILE A N 1
ATOM 1443 C CA . ILE A 1 185 ? 7.635 16.509 10.565 1.00 97.06 185 ILE A CA 1
ATOM 1444 C C . ILE A 1 185 ? 7.031 15.871 11.816 1.00 97.06 185 ILE A C 1
ATOM 1446 O O . ILE A 1 185 ? 6.148 15.012 11.738 1.00 97.06 185 ILE A O 1
ATOM 1450 N N . LYS A 1 186 ? 7.497 16.307 12.993 1.00 93.62 186 LYS A N 1
ATOM 1451 C CA . LYS A 1 186 ? 7.023 15.798 14.291 1.00 93.62 186 LYS A CA 1
ATOM 1452 C C . LYS A 1 186 ? 5.502 15.926 14.415 1.00 93.62 186 LYS A C 1
ATOM 1454 O O . LYS A 1 186 ? 4.948 16.997 14.192 1.00 93.62 186 LYS A O 1
ATOM 1459 N N . GLY A 1 187 ? 4.849 14.835 14.809 1.00 91.06 187 GLY A N 1
ATOM 1460 C CA . GLY A 1 187 ? 3.397 14.775 15.003 1.00 91.06 187 GLY A CA 1
ATOM 1461 C C . GLY A 1 187 ? 2.573 14.627 13.720 1.00 91.06 187 GLY A C 1
ATOM 1462 O O . GLY A 1 187 ? 1.359 14.491 13.822 1.00 91.06 187 GLY A O 1
ATOM 1463 N N . LYS A 1 188 ? 3.208 14.627 12.540 1.00 94.06 188 LYS A N 1
ATOM 1464 C CA . LYS A 1 188 ? 2.540 14.423 11.249 1.00 94.06 188 LYS A CA 1
ATOM 1465 C C . LYS A 1 188 ? 3.070 13.187 10.528 1.00 94.06 188 LYS A C 1
ATOM 1467 O O . LYS A 1 188 ? 2.310 12.277 10.226 1.00 94.06 188 LYS A O 1
ATOM 1472 N N . THR A 1 189 ? 4.378 13.134 10.283 1.00 96.62 189 THR A N 1
ATOM 1473 C CA . THR A 1 189 ? 5.009 12.012 9.583 1.00 96.62 189 THR A CA 1
ATOM 1474 C C . THR A 1 189 ? 4.881 10.731 10.404 1.00 96.62 189 THR A C 1
ATOM 1476 O O . THR A 1 189 ? 5.239 10.703 11.581 1.00 96.62 189 THR A O 1
ATOM 1479 N N . THR A 1 190 ? 4.395 9.667 9.766 1.00 96.12 190 THR A N 1
ATOM 1480 C CA . THR A 1 190 ? 4.152 8.359 10.399 1.00 96.12 190 THR A CA 1
ATOM 1481 C C . THR A 1 190 ? 5.133 7.289 9.934 1.00 96.12 190 THR A C 1
ATOM 1483 O O . THR A 1 190 ? 5.455 6.384 10.703 1.00 96.12 190 THR A O 1
ATOM 1486 N N . HIS A 1 191 ? 5.640 7.408 8.705 1.00 97.00 191 HIS A N 1
ATOM 1487 C CA . HIS A 1 191 ? 6.533 6.424 8.102 1.00 97.00 191 HIS A CA 1
ATOM 1488 C C . HIS A 1 191 ? 7.742 7.087 7.434 1.00 97.00 191 HIS A C 1
ATOM 1490 O O . HIS A 1 191 ? 7.746 8.291 7.169 1.00 97.00 191 HIS A O 1
ATOM 1496 N N . LEU A 1 192 ? 8.764 6.286 7.151 1.00 95.81 192 LEU A N 1
ATOM 1497 C CA . LEU A 1 192 ? 9.997 6.694 6.485 1.00 95.81 192 LEU A CA 1
ATOM 1498 C C . LEU A 1 192 ? 10.360 5.684 5.388 1.00 95.81 192 LEU A C 1
ATOM 1500 O O . LEU A 1 192 ? 10.242 4.474 5.586 1.00 95.81 192 LEU A O 1
ATOM 1504 N N . GLU A 1 193 ? 10.814 6.173 4.238 1.00 92.81 193 GLU A N 1
ATOM 1505 C CA . GLU A 1 193 ? 11.334 5.328 3.162 1.00 92.81 193 GLU A CA 1
ATOM 1506 C C . GLU A 1 193 ? 12.618 4.588 3.575 1.00 92.81 193 GLU A C 1
ATOM 1508 O O . GLU A 1 193 ? 13.451 5.100 4.321 1.00 92.81 193 GLU A O 1
ATOM 1513 N N . LEU A 1 194 ? 12.818 3.374 3.051 1.00 87.81 194 LEU A N 1
ATOM 1514 C CA . LEU A 1 194 ? 14.020 2.576 3.343 1.00 87.81 194 LEU A CA 1
ATOM 1515 C C . LEU A 1 194 ? 15.303 3.182 2.759 1.00 87.81 194 LEU A C 1
ATOM 1517 O O . LEU A 1 194 ? 16.397 2.949 3.272 1.00 87.81 194 LEU A O 1
ATOM 1521 N N . SER A 1 195 ? 15.193 3.895 1.636 1.00 78.44 195 SER A N 1
ATOM 1522 C CA . SER A 1 195 ? 16.344 4.458 0.936 1.00 78.44 195 SER A CA 1
ATOM 1523 C C . SER A 1 195 ? 15.960 5.674 0.098 1.00 78.44 195 SER A C 1
ATOM 1525 O O . SER A 1 195 ? 14.859 5.743 -0.444 1.00 78.44 195 SER A O 1
ATOM 1527 N N . ASN A 1 196 ? 16.917 6.585 -0.088 1.00 65.44 196 ASN A N 1
ATOM 1528 C CA . ASN A 1 196 ? 16.738 7.799 -0.892 1.00 65.44 196 ASN A CA 1
ATOM 1529 C C . ASN A 1 196 ? 16.866 7.549 -2.411 1.00 65.44 196 ASN A C 1
ATOM 1531 O O . ASN A 1 196 ? 16.605 8.446 -3.211 1.00 65.44 196 ASN A O 1
ATOM 1535 N N . ASN A 1 197 ? 17.303 6.356 -2.833 1.00 60.19 197 ASN A N 1
ATOM 1536 C CA . ASN A 1 197 ? 17.648 6.065 -4.227 1.00 60.19 197 ASN A CA 1
ATOM 1537 C C . ASN A 1 197 ? 16.538 5.274 -4.920 1.00 60.19 197 ASN A C 1
ATOM 1539 O O . ASN A 1 197 ? 16.580 4.051 -5.006 1.00 60.19 197 ASN A O 1
ATOM 1543 N N . MET A 1 198 ? 15.560 5.993 -5.468 1.00 56.09 198 MET A N 1
ATOM 1544 C CA . MET A 1 198 ? 14.387 5.385 -6.105 1.00 56.09 198 MET A CA 1
ATOM 1545 C C . MET A 1 198 ? 14.510 5.217 -7.637 1.00 56.09 198 MET A C 1
ATOM 1547 O O . MET A 1 198 ? 13.662 4.595 -8.276 1.00 56.09 198 MET A O 1
ATOM 1551 N N . TYR A 1 199 ? 15.564 5.752 -8.261 1.00 52.47 199 TYR A N 1
ATOM 1552 C CA . TYR A 1 199 ? 15.594 5.971 -9.711 1.00 52.47 199 TYR A CA 1
ATOM 1553 C C . TYR A 1 199 ? 16.792 5.329 -10.396 1.00 52.47 199 TYR A C 1
ATOM 1555 O O . TYR A 1 199 ? 17.796 5.999 -10.594 1.00 52.47 199 TYR A O 1
ATOM 1563 N N . GLN A 1 200 ? 16.679 4.084 -10.856 1.00 44.00 200 GLN A N 1
ATOM 1564 C CA . GLN A 1 200 ? 17.464 3.630 -12.009 1.00 44.00 200 GLN A CA 1
ATOM 1565 C C . GLN A 1 200 ? 16.705 2.529 -12.741 1.00 44.00 200 GLN A C 1
ATOM 1567 O O . GLN A 1 200 ? 16.522 1.464 -12.167 1.00 44.00 200 GLN A O 1
ATOM 1572 N N . CYS A 1 201 ? 16.293 2.765 -13.993 1.00 53.12 201 CYS A N 1
ATOM 1573 C CA . CYS A 1 201 ? 16.276 1.746 -15.056 1.00 53.12 201 CYS A CA 1
ATOM 1574 C C . CYS A 1 201 ? 15.692 2.286 -16.372 1.00 53.12 201 CYS A C 1
ATOM 1576 O O . CYS A 1 201 ? 14.497 2.548 -16.431 1.00 53.12 201 CYS A O 1
ATOM 1578 N N . GLN A 1 202 ? 16.491 2.281 -17.451 1.00 47.00 202 GLN A N 1
ATOM 1579 C CA . GLN A 1 202 ? 15.957 1.964 -18.790 1.00 47.00 202 GLN A CA 1
ATOM 1580 C C . GLN A 1 202 ? 16.995 1.443 -19.808 1.00 47.00 202 GLN A C 1
ATOM 1582 O O . GLN A 1 202 ? 16.613 0.747 -20.739 1.00 47.00 202 GLN A O 1
ATOM 1587 N N . MET A 1 203 ? 18.305 1.642 -19.632 1.00 47.22 203 MET A N 1
ATOM 1588 C CA . MET A 1 203 ? 19.283 1.303 -20.692 1.00 47.22 203 MET A CA 1
ATOM 1589 C C . MET A 1 203 ? 19.961 -0.082 -20.584 1.00 47.22 203 MET A C 1
ATOM 1591 O O . MET A 1 203 ? 20.861 -0.389 -21.356 1.00 47.22 203 MET A O 1
ATOM 1595 N N . GLY A 1 204 ? 19.540 -0.960 -19.664 1.00 56.75 204 GLY A N 1
ATOM 1596 C CA . GLY A 1 204 ? 20.158 -2.290 -19.490 1.00 56.75 204 GLY A CA 1
ATOM 1597 C C . GLY A 1 204 ? 19.576 -3.414 -20.359 1.00 56.75 204 GLY A C 1
ATOM 1598 O O . GLY A 1 204 ? 20.223 -4.437 -20.552 1.00 56.75 204 GLY A O 1
ATOM 1599 N N . LYS A 1 205 ? 18.351 -3.253 -20.876 1.00 65.69 205 LYS A N 1
ATOM 1600 C CA . LYS A 1 205 ? 17.571 -4.359 -21.470 1.00 65.69 205 LYS A CA 1
ATOM 1601 C C . LYS A 1 205 ? 17.985 -4.771 -22.882 1.00 65.69 205 LYS A C 1
ATOM 1603 O O . LYS A 1 205 ? 17.646 -5.872 -23.295 1.00 65.69 205 LYS A O 1
ATOM 1608 N N . GLN A 1 206 ? 18.663 -3.893 -23.618 1.00 67.81 206 GLN A N 1
ATOM 1609 C CA . GLN A 1 206 ? 19.115 -4.154 -24.992 1.00 67.81 206 GLN A CA 1
ATOM 1610 C C . GLN A 1 206 ? 20.630 -4.391 -25.078 1.00 67.81 206 GLN A C 1
ATOM 1612 O O . GLN A 1 206 ? 21.165 -4.623 -26.159 1.00 67.81 206 GLN A O 1
ATOM 1617 N N . THR A 1 207 ? 21.330 -4.339 -23.945 1.00 72.88 207 THR A N 1
ATOM 1618 C CA . THR A 1 207 ? 22.783 -4.498 -23.881 1.00 72.88 207 THR A CA 1
ATOM 1619 C C . THR A 1 207 ? 23.172 -5.972 -23.963 1.00 72.88 207 THR A C 1
ATOM 1621 O O . THR A 1 207 ? 22.539 -6.835 -23.354 1.00 72.88 207 THR A O 1
ATOM 1624 N N . MET A 1 208 ? 24.256 -6.269 -24.683 1.00 83.19 208 MET A N 1
ATOM 1625 C CA . MET A 1 208 ? 24.871 -7.595 -24.654 1.00 83.19 208 MET A CA 1
ATOM 1626 C C . MET A 1 208 ? 25.554 -7.837 -23.304 1.00 83.19 208 MET A C 1
ATOM 1628 O O . MET A 1 208 ? 26.415 -7.064 -22.891 1.00 83.19 208 MET A O 1
ATOM 1632 N N . GLY A 1 209 ? 25.206 -8.934 -22.638 1.00 86.38 209 GLY A N 1
ATOM 1633 C CA . GLY A 1 209 ? 25.793 -9.337 -21.360 1.00 86.38 209 GLY A CA 1
ATOM 1634 C C . GLY A 1 209 ? 26.071 -10.835 -21.322 1.00 86.38 209 GLY A C 1
ATOM 1635 O O . GLY A 1 209 ? 26.352 -11.449 -22.350 1.00 86.38 209 GLY A O 1
ATOM 1636 N N . THR A 1 210 ? 25.968 -11.436 -20.142 1.00 89.06 210 THR A N 1
ATOM 1637 C CA . THR A 1 210 ? 26.044 -12.892 -19.975 1.00 89.06 210 THR A CA 1
ATOM 1638 C C . THR A 1 210 ? 24.633 -13.424 -19.725 1.00 89.06 210 THR A C 1
ATOM 1640 O O . THR A 1 210 ? 24.140 -13.265 -18.611 1.00 89.06 210 THR A O 1
ATOM 1643 N N . PRO A 1 211 ? 23.953 -14.013 -20.729 1.00 85.19 211 PRO A N 1
ATOM 1644 C CA . PRO A 1 211 ? 22.550 -14.405 -20.588 1.00 85.19 211 PRO A CA 1
ATOM 1645 C C . PRO A 1 211 ? 22.368 -15.636 -19.690 1.00 85.19 211 PRO A C 1
ATOM 1647 O O . PRO A 1 211 ? 21.458 -15.662 -18.869 1.00 85.19 211 PRO A O 1
ATOM 1650 N N . ILE A 1 212 ? 23.239 -16.641 -19.834 1.00 88.94 212 ILE A N 1
ATOM 1651 C CA . ILE A 1 212 ? 23.230 -17.904 -19.083 1.00 88.94 212 ILE A CA 1
ATOM 1652 C C . ILE A 1 212 ? 24.649 -18.484 -18.999 1.00 88.94 212 ILE A C 1
ATOM 1654 O O . ILE A 1 212 ? 25.470 -18.267 -19.893 1.00 88.94 212 ILE A O 1
ATOM 1658 N N . HIS A 1 213 ? 24.929 -19.268 -17.954 1.00 90.81 213 HIS A N 1
ATOM 1659 C CA . HIS A 1 213 ? 26.188 -20.017 -17.823 1.00 90.81 213 HIS A CA 1
ATOM 1660 C C . HIS A 1 213 ? 26.126 -21.413 -18.464 1.00 90.81 213 HIS A C 1
ATOM 1662 O O . HIS A 1 213 ? 27.145 -21.939 -18.903 1.00 90.81 213 HIS A O 1
ATOM 1668 N N . THR A 1 214 ? 24.933 -21.995 -18.590 1.00 91.19 214 THR A N 1
ATOM 1669 C CA . THR A 1 214 ? 24.684 -23.353 -19.107 1.00 91.19 214 THR A CA 1
ATOM 1670 C C . THR A 1 214 ? 24.538 -23.401 -20.633 1.00 91.19 214 THR A C 1
ATOM 1672 O O . THR A 1 214 ? 23.792 -24.210 -21.172 1.00 91.19 214 THR A O 1
ATOM 1675 N N . TRP A 1 215 ? 25.250 -22.540 -21.366 1.00 86.31 215 TRP A N 1
ATOM 1676 C CA . TRP A 1 215 ? 25.151 -22.439 -22.832 1.00 86.31 215 TRP A CA 1
ATOM 1677 C C . TRP A 1 215 ? 25.291 -23.791 -23.548 1.00 86.31 215 TRP A C 1
ATOM 1679 O O . TRP A 1 215 ? 24.525 -24.085 -24.456 1.00 86.31 215 TRP A O 1
ATOM 1689 N N . GLY A 1 216 ? 26.253 -24.622 -23.129 1.00 86.81 216 GLY A N 1
ATOM 1690 C CA . GLY A 1 216 ? 26.565 -25.893 -23.796 1.00 86.81 216 GLY A CA 1
ATOM 1691 C C . GLY A 1 216 ? 25.439 -26.930 -23.761 1.00 86.81 216 GLY A C 1
ATOM 1692 O O . GLY A 1 216 ? 25.505 -27.911 -24.491 1.00 86.81 216 GLY A O 1
ATOM 1693 N N . THR A 1 217 ? 24.416 -26.714 -22.934 1.00 93.44 217 THR A N 1
ATOM 1694 C CA . THR A 1 217 ? 23.260 -27.606 -22.784 1.00 93.44 217 THR A CA 1
ATOM 1695 C C . THR A 1 217 ? 21.939 -26.925 -23.145 1.00 93.44 217 THR A C 1
ATOM 1697 O O . THR A 1 217 ? 20.886 -27.503 -22.902 1.00 93.44 217 THR A O 1
ATOM 1700 N N . ASN A 1 218 ? 21.968 -25.698 -23.680 1.00 89.56 218 ASN A N 1
ATOM 1701 C CA . ASN A 1 218 ? 20.768 -24.950 -24.058 1.00 89.56 218 ASN A CA 1
ATOM 1702 C C . ASN A 1 218 ? 20.644 -24.832 -25.580 1.00 89.56 218 ASN A C 1
ATOM 1704 O O . ASN A 1 218 ? 21.628 -24.602 -26.277 1.00 89.56 218 ASN A O 1
ATOM 1708 N N . ALA A 1 219 ? 19.413 -24.948 -26.079 1.00 91.06 219 ALA A N 1
ATOM 1709 C CA . ALA A 1 219 ? 19.072 -24.867 -27.501 1.00 91.06 219 ALA A CA 1
ATOM 1710 C C . ALA A 1 219 ? 18.179 -23.646 -27.798 1.00 91.06 219 ALA A C 1
ATOM 1712 O O . ALA A 1 219 ? 17.209 -23.731 -28.548 1.00 91.06 219 ALA A O 1
ATOM 1713 N N . GLU A 1 220 ? 18.484 -22.510 -27.167 1.00 89.81 220 GLU A N 1
ATOM 1714 C CA . GLU A 1 220 ? 17.760 -21.254 -27.379 1.00 89.81 220 GLU A CA 1
ATOM 1715 C C . GLU A 1 220 ? 17.949 -20.726 -28.807 1.00 89.81 220 GLU A C 1
ATOM 1717 O O . GLU A 1 220 ? 19.041 -20.778 -29.373 1.00 89.81 220 GLU A O 1
ATOM 1722 N N . THR A 1 221 ? 16.881 -20.171 -29.384 1.00 91.50 221 THR A N 1
ATOM 1723 C CA . THR A 1 221 ? 16.855 -19.739 -30.795 1.00 91.50 221 THR A CA 1
ATOM 1724 C C . THR A 1 221 ? 17.855 -18.628 -31.119 1.00 91.50 221 THR A C 1
ATOM 1726 O O . THR A 1 221 ? 18.441 -18.625 -32.202 1.00 91.50 221 THR A O 1
ATOM 1729 N N . LYS A 1 222 ? 18.051 -17.673 -30.200 1.00 89.50 222 LYS A N 1
ATOM 1730 C CA . LYS A 1 222 ? 19.029 -16.582 -30.314 1.00 89.50 222 LYS A CA 1
ATOM 1731 C C . LYS A 1 222 ? 19.557 -16.200 -28.940 1.00 89.50 222 LYS A C 1
ATOM 1733 O O . LYS A 1 222 ? 18.784 -15.952 -28.020 1.00 89.50 222 LYS A O 1
ATOM 1738 N N . LEU A 1 223 ? 20.874 -16.067 -28.829 1.00 87.88 223 LEU A N 1
ATOM 1739 C CA . LEU A 1 223 ? 21.545 -15.636 -27.609 1.00 87.88 223 LEU A CA 1
ATOM 1740 C C . LEU A 1 223 ? 22.704 -14.697 -27.957 1.00 87.88 223 LEU A C 1
ATOM 1742 O O . LEU A 1 223 ? 23.486 -14.967 -28.867 1.00 87.88 223 LEU A O 1
ATOM 1746 N N . TYR A 1 224 ? 22.830 -13.611 -27.199 1.00 88.12 224 TYR A N 1
ATOM 1747 C CA . TYR A 1 224 ? 23.891 -12.620 -27.360 1.00 88.12 224 TYR A CA 1
ATOM 1748 C C . TYR A 1 224 ? 24.778 -12.638 -26.118 1.00 88.12 224 TYR A C 1
ATOM 1750 O O . TYR A 1 224 ? 24.296 -12.386 -25.014 1.00 88.12 224 TYR A O 1
ATOM 1758 N N . ARG A 1 225 ? 26.066 -12.955 -26.292 1.00 89.1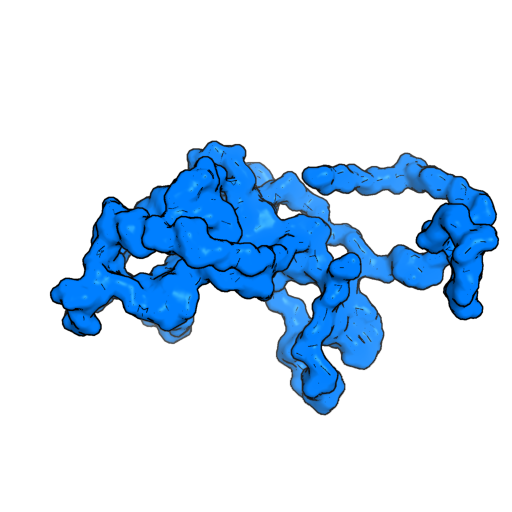9 225 ARG A N 1
ATOM 1759 C CA . ARG A 1 225 ? 27.021 -13.106 -25.189 1.00 89.19 225 ARG A CA 1
ATOM 1760 C C . ARG A 1 225 ? 28.196 -12.148 -25.339 1.00 89.19 225 ARG A C 1
ATOM 1762 O O . ARG A 1 225 ? 28.911 -12.190 -26.337 1.00 89.19 225 ARG A O 1
ATOM 1769 N N . LEU A 1 226 ? 28.438 -11.357 -24.301 1.00 90.69 226 LEU A N 1
ATOM 1770 C CA . LEU A 1 226 ? 29.691 -10.638 -24.122 1.00 90.69 226 LEU A CA 1
ATOM 1771 C C . LEU A 1 226 ? 30.776 -11.625 -23.659 1.00 90.69 226 LEU A C 1
ATOM 1773 O O . LEU A 1 226 ? 30.584 -12.354 -22.686 1.00 90.69 226 LEU A O 1
ATOM 1777 N N . GLN A 1 227 ? 31.904 -11.683 -24.368 1.00 90.31 227 GLN A N 1
ATOM 1778 C CA . GLN A 1 227 ? 33.002 -12.598 -24.025 1.00 90.31 227 GLN A CA 1
ATOM 1779 C C . GLN A 1 227 ? 33.806 -12.104 -22.819 1.00 90.31 227 GLN A C 1
ATOM 1781 O O . GLN A 1 227 ? 34.120 -12.890 -21.927 1.00 90.31 227 GLN A O 1
ATOM 1786 N N . THR A 1 228 ? 34.075 -10.799 -22.772 1.00 91.00 228 THR A N 1
ATOM 1787 C CA . THR A 1 228 ? 34.924 -10.171 -21.756 1.00 91.00 228 THR A CA 1
ATOM 1788 C C . THR A 1 228 ? 34.115 -9.126 -20.999 1.00 91.00 228 THR A C 1
ATOM 1790 O O . THR A 1 228 ? 34.071 -7.959 -21.378 1.00 91.00 228 THR A O 1
ATOM 1793 N N . GLY A 1 229 ? 33.418 -9.561 -19.950 1.00 88.62 229 GLY A N 1
ATOM 1794 C CA . GLY A 1 229 ? 32.742 -8.657 -19.021 1.00 88.62 229 GLY A CA 1
ATOM 1795 C C . GLY A 1 229 ? 33.714 -8.115 -17.975 1.00 88.62 229 GLY A C 1
ATOM 1796 O O . GLY A 1 229 ? 34.552 -8.859 -17.473 1.00 88.62 229 GLY A O 1
ATOM 1797 N N . ALA A 1 230 ? 33.579 -6.838 -17.623 1.00 89.88 230 ALA A N 1
ATOM 1798 C CA . ALA A 1 230 ? 34.284 -6.228 -16.499 1.00 89.88 230 ALA A CA 1
ATOM 1799 C C . ALA A 1 230 ? 33.273 -5.726 -15.463 1.00 89.88 230 ALA A C 1
ATOM 1801 O O . ALA A 1 230 ? 32.191 -5.253 -15.818 1.00 89.88 230 ALA A O 1
ATOM 1802 N N . THR A 1 231 ? 33.622 -5.817 -14.180 1.00 87.94 231 THR A N 1
ATOM 1803 C CA . THR A 1 231 ? 32.853 -5.159 -13.120 1.00 87.94 231 THR A CA 1
ATOM 1804 C C . THR A 1 231 ? 33.016 -3.644 -13.254 1.00 87.94 231 THR A C 1
ATOM 1806 O O . THR A 1 231 ? 34.152 -3.183 -13.399 1.00 87.94 231 THR A O 1
ATOM 1809 N N . PRO A 1 232 ? 31.928 -2.854 -13.223 1.00 86.19 232 PRO A N 1
ATOM 1810 C CA . PRO A 1 232 ? 32.043 -1.407 -13.328 1.00 86.19 232 PRO A CA 1
ATOM 1811 C C . PRO A 1 232 ? 32.825 -0.851 -12.133 1.00 86.19 232 PRO A C 1
ATOM 1813 O O . PRO A 1 232 ? 32.669 -1.321 -11.009 1.00 86.19 232 PRO A O 1
ATOM 1816 N N . LEU A 1 233 ? 33.649 0.170 -12.379 1.00 88.31 233 LEU A N 1
ATOM 1817 C CA . LEU A 1 233 ? 34.436 0.834 -11.331 1.00 88.31 233 LEU A CA 1
ATOM 1818 C C . LEU A 1 233 ? 33.552 1.577 -10.315 1.00 88.31 233 LEU A C 1
ATOM 1820 O O . LEU A 1 233 ? 33.926 1.707 -9.156 1.00 88.31 233 LEU A O 1
ATOM 1824 N N . ALA A 1 234 ? 32.380 2.051 -10.749 1.00 85.25 234 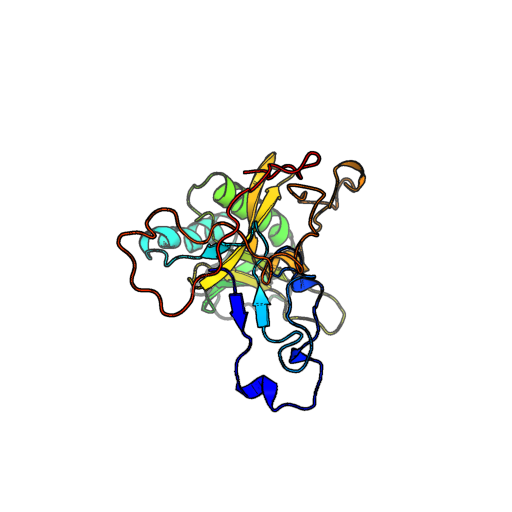ALA A N 1
ATOM 1825 C CA . ALA A 1 234 ? 31.376 2.679 -9.902 1.00 85.25 234 ALA A CA 1
ATOM 1826 C C . ALA A 1 234 ? 30.095 1.834 -9.904 1.00 85.25 234 ALA A C 1
ATOM 1828 O O . ALA A 1 234 ? 29.461 1.652 -10.946 1.00 85.25 234 ALA A O 1
ATOM 1829 N N . THR A 1 235 ? 29.715 1.322 -8.735 1.00 77.50 235 THR A N 1
ATOM 1830 C CA . THR A 1 235 ? 28.507 0.511 -8.527 1.00 77.50 235 THR A CA 1
ATOM 1831 C C . THR A 1 235 ? 27.518 1.233 -7.625 1.00 77.50 235 THR A C 1
ATOM 1833 O O . THR A 1 235 ? 27.913 1.885 -6.660 1.00 77.50 235 THR A O 1
ATOM 1836 N N . THR A 1 236 ? 26.223 1.069 -7.888 1.00 68.94 236 THR A N 1
ATOM 1837 C CA . THR A 1 236 ? 25.185 1.428 -6.918 1.00 68.94 236 THR A CA 1
ATOM 1838 C C . THR A 1 236 ? 25.101 0.364 -5.826 1.00 68.94 236 THR A C 1
ATOM 1840 O O . THR A 1 236 ? 25.246 -0.832 -6.089 1.00 68.94 236 THR A O 1
ATOM 1843 N N . TRP A 1 237 ? 24.863 0.791 -4.586 1.00 62.12 237 TRP A N 1
ATOM 1844 C CA . TRP A 1 237 ? 24.548 -0.127 -3.497 1.00 62.12 237 TRP A CA 1
ATOM 1845 C C . TRP A 1 237 ? 23.171 -0.733 -3.766 1.00 62.12 237 TRP A C 1
ATOM 1847 O O . TRP A 1 237 ? 22.172 -0.016 -3.793 1.00 62.12 237 TRP A O 1
ATOM 1857 N N . LYS A 1 238 ? 23.107 -2.046 -3.988 1.00 52.25 238 LYS A N 1
ATOM 1858 C CA . LYS A 1 238 ? 21.844 -2.775 -3.887 1.00 52.25 238 LYS A CA 1
ATOM 1859 C C . LYS A 1 238 ? 21.618 -3.038 -2.404 1.00 52.25 238 LYS A C 1
ATOM 1861 O O . LYS A 1 238 ? 22.272 -3.912 -1.844 1.00 52.25 238 LYS A O 1
ATOM 1866 N N . THR A 1 239 ? 20.766 -2.248 -1.760 1.00 41.53 239 THR A N 1
ATOM 1867 C CA . THR A 1 239 ? 20.205 -2.643 -0.465 1.00 41.53 239 THR A CA 1
ATOM 1868 C C . THR A 1 239 ? 19.414 -3.929 -0.690 1.00 41.53 239 THR A C 1
ATOM 1870 O O . THR A 1 239 ? 18.546 -3.960 -1.566 1.00 41.53 239 THR A O 1
ATOM 1873 N N . LEU A 1 240 ? 19.824 -4.991 0.010 1.00 34.72 240 LEU A N 1
ATOM 1874 C CA . LEU A 1 240 ? 19.109 -6.265 0.101 1.00 34.72 240 LEU A CA 1
ATOM 1875 C C . LEU A 1 240 ? 17.740 -6.062 0.752 1.00 34.72 240 LEU A C 1
ATOM 1877 O O . LEU A 1 240 ? 17.661 -5.201 1.659 1.00 34.72 240 LEU A O 1
#